Protein 9B86 (pdb70)

InterPro domains:
  IPR010388 Anaerobic cobalt chelatase [PF06180] (31-290)
  IPR010388 Anaerobic cobalt chelatase [PIRSF033579] (29-292)

Nearest PDB structures (foldseek):
  2xwp-assembly1_A  TM=9.381E-01  e=5.593E-25  Salmonella enterica subsp. enterica serovar Typhimurium
  2xvz-assembly1_A  TM=9.426E-01  e=1.505E-24  Nitratidesulfovibrio vulgaris str. Hildenborough
  5zta-assembly2_B  TM=7.555E-01  e=2.016E-09  Bacillus subtilis subsp. subtilis str. 168
  4rwe-assembly1_A  TM=4.072E-01  e=4.212E-04  Yersinia pestis A1122
  7n41-assembly2_B  TM=3.163E-01  e=5.180E-01  Thermoanaerobacter italicus Ab9

Solvent-accessible surface area: 12205 Å² total; per-residue (Å²): 99,52,0,1,0,0,0,9,93,9,8,20,112,161,34,2,73,56,5,8,61,58,0,68,155,16,1,39,80,46,58,114,132,25,119,29,25,38,0,5,43,8,53,112,25,43,126,88,0,43,152,106,47,50,172,36,33,28,17,67,91,2,0,61,87,2,15,181,94,45,44,102,66,0,0,0,0,0,2,17,15,20,20,3,128,47,39,65,85,1,53,88,23,1,74,147,9,82,90,74,35,117,82,10,82,19,61,35,0,18,0,0,0,45,63,64,126,11,0,112,46,0,0,85,7,0,51,103,90,8,85,136,36,18,136,140,28,63,0,0,0,0,0,0,83,6,40,165,59,87,5,19,58,32,9,35,84,0,7,115,22,0,69,122,71,14,115,29,0,0,1,0,1,41,109,21,97,14,27,23,106,69,1,47,62,45,0,146,143,13,65,8,102,20,2,16,0,0,0,1,25,14,21,10,16,61,114,10,35,62,27,0,22,17,141,108,128,100,1,6,84,34,48,0,74,112,51,59,26,92,24,65,20,23,106,30,163,94,42,42,53,0,0,0,0,19,22,109,81,0,23,48,0,0,28,107,15,0,78,57,187

B-factor: mean 29.5, std 8.5, range [15.32, 60.56]

Structure (mmCIF, N/CA/C/O backbone):
data_9B86
#
_entry.id   9B86
#
_cell.length_a   48.631
_cell.length_b   49.817
_cell.length_c   98.912
_cell.angle_alpha   90.00
_cell.angle_beta   90.00
_cell.angle_gamma   90.00
#
_symmetry.space_group_name_H-M   'P 21 21 21'
#
loop_
_entity.id
_entity.type
_entity.pdbx_description
1 polymer 'Heme-binding protein FetB'
2 non-polymer 'MAGNESIUM ION'
3 non-polymer GLYCEROL
4 water water
#
loop_
_atom_site.group_PDB
_atom_site.id
_atom_site.type_symbol
_atom_site.label_atom_id
_atom_site.label_alt_id
_atom_site.label_comp_id
_atom_site.label_asym_id
_atom_site.label_entity_id
_atom_site.label_seq_id
_atom_site.pdbx_PDB_ins_code
_atom_site.Cartn_x
_atom_site.Cartn_y
_atom_site.Cartn_z
_atom_site.occupancy
_atom_site.B_iso_or_equiv
_atom_site.auth_seq_id
_atom_site.auth_comp_id
_atom_site.auth_asym_id
_atom_site.auth_atom_id
_atom_site.pdbx_PDB_model_num
ATOM 1 N N . GLY A 1 30 ? 59.366 26.015 48.204 1.00 42.19 9 GLY A N 1
ATOM 2 C CA . GLY A 1 30 ? 58.963 25.583 49.530 1.00 42.31 9 GLY A CA 1
ATOM 3 C C . GLY A 1 30 ? 57.627 26.157 49.983 1.00 42.74 9 GLY A C 1
ATOM 4 O O . GLY A 1 30 ? 57.477 27.378 50.115 1.00 42.11 9 GLY A O 1
ATOM 5 N N . GLU A 1 31 ? 56.656 25.271 50.210 1.00 42.44 10 GLU A N 1
ATOM 6 C CA . GLU A 1 31 ? 55.325 25.639 50.672 1.00 36.35 10 GLU A CA 1
ATOM 7 C C . GLU A 1 31 ? 55.191 25.381 52.164 1.00 35.87 10 GLU A C 1
ATOM 8 O O . GLU A 1 31 ? 55.758 24.428 52.701 1.00 34.22 10 GLU A O 1
ATOM 14 N N . ALA A 1 32 ? 54.400 26.220 52.828 1.00 33.93 11 ALA A N 1
ATOM 15 C CA . ALA A 1 32 ? 54.039 25.988 54.218 1.00 32.24 11 ALA A CA 1
ATOM 16 C C . ALA A 1 32 ? 52.524 26.048 54.353 1.00 31.15 11 ALA A C 1
ATOM 17 O O . ALA A 1 32 ? 51.835 26.683 53.550 1.00 29.02 11 ALA A O 1
ATOM 19 N N . THR A 1 33 ? 52.006 25.369 55.375 1.00 31.01 12 THR A N 1
ATOM 20 C CA . THR A 1 33 ? 50.569 25.300 55.583 1.00 30.95 12 THR A CA 1
ATOM 21 C C . THR A 1 33 ? 50.254 25.746 57.002 1.00 26.75 12 THR A C 1
ATOM 22 O O . THR A 1 33 ? 50.912 25.313 57.957 1.00 28.82 12 THR A O 1
ATOM 26 N N . LEU A 1 34 ? 49.285 26.648 57.134 1.00 30.84 13 LEU A N 1
ATOM 27 C CA . LEU A 1 34 ? 48.800 27.091 58.435 1.00 27.45 13 LEU A CA 1
ATOM 28 C C . LEU A 1 34 ? 47.371 26.590 58.603 1.00 25.57 13 LEU A C 1
ATOM 29 O O . LEU A 1 34 ? 46.503 26.897 57.782 1.00 23.79 13 LEU A O 1
ATOM 34 N N . LEU A 1 35 ? 47.145 25.817 59.665 1.00 27.28 14 LEU A N 1
ATOM 35 C CA . LEU A 1 35 ? 45.824 25.311 60.026 1.00 25.20 14 LEU A CA 1
ATOM 36 C C . LEU A 1 35 ? 45.168 26.258 61.032 1.00 23.48 14 LEU A C 1
ATOM 37 O O . LEU A 1 35 ? 45.780 26.615 62.047 1.00 24.63 14 LEU A O 1
ATOM 42 N N . VAL A 1 36 ? 43.933 26.657 60.738 1.00 22.52 15 VAL A N 1
ATOM 43 C CA . VAL A 1 36 ? 43.225 27.691 61.487 1.00 26.24 15 VAL A CA 1
ATOM 44 C C . VAL A 1 36 ? 42.013 27.079 62.180 1.00 25.32 15 VAL A C 1
ATOM 45 O O . VAL A 1 36 ? 41.103 26.561 61.519 1.00 23.38 15 VAL A O 1
ATOM 49 N N . THR A 1 37 ? 41.978 27.184 63.506 1.00 23.25 16 THR A N 1
ATOM 50 C CA . THR A 1 37 ? 40.816 26.740 64.265 1.00 24.23 16 THR A CA 1
ATOM 51 C C . THR A 1 37 ? 40.561 27.744 65.381 1.00 25.82 16 THR A C 1
ATOM 52 O O . THR A 1 37 ? 41.432 28.544 65.728 1.00 26.94 16 THR A O 1
ATOM 56 N N . PHE A 1 38 ? 39.348 27.706 65.939 1.00 26.17 17 PHE A N 1
ATOM 57 C CA . PHE A 1 38 ? 39.069 28.518 67.121 1.00 27.39 17 PHE A CA 1
ATOM 58 C C . PHE A 1 38 ? 39.966 28.123 68.291 1.00 24.10 17 PHE A C 1
ATOM 59 O O . PHE A 1 38 ? 40.505 28.989 68.997 1.00 23.84 17 PHE A O 1
ATOM 67 N N . GLY A 1 39 ? 40.139 26.828 68.516 1.00 24.51 18 GLY A N 1
ATOM 68 C CA . GLY A 1 39 ? 41.033 26.328 69.539 1.00 23.85 18 GLY A CA 1
ATOM 69 C C . GLY A 1 39 ? 40.276 25.734 70.715 1.00 24.96 18 GLY A C 1
ATOM 70 O O . GLY A 1 39 ? 39.061 25.884 70.868 1.00 29.22 18 GLY A O 1
ATOM 71 N N . SER A 1 40 ? 41.042 25.027 71.541 1.00 26.69 19 SER A N 1
ATOM 72 C CA . SER A 1 40 ? 40.540 24.436 72.774 1.00 26.12 19 SER A CA 1
ATOM 73 C C . SER A 1 40 ? 41.701 24.220 73.723 1.00 30.14 19 SER A C 1
ATOM 74 O O . SER A 1 40 ? 42.827 23.952 73.296 1.00 30.02 19 SER A O 1
ATOM 77 N N . SER A 1 41 ? 41.405 24.303 75.016 1.00 31.53 20 SER A N 1
ATOM 78 C CA . SER A 1 41 ? 42.386 24.013 76.047 1.00 30.81 20 SER A CA 1
ATOM 79 C C . SER A 1 41 ? 42.304 22.580 76.553 1.00 36.25 20 SER A C 1
ATOM 80 O O . SER A 1 41 ? 43.166 22.164 77.336 1.00 39.38 20 SER A O 1
ATOM 83 N N . TYR A 1 42 ? 41.317 21.806 76.105 1.00 32.92 21 TYR A N 1
ATOM 84 C CA . TYR A 1 42 ? 41.031 20.497 76.672 1.00 34.33 21 TYR A CA 1
ATOM 85 C C . TYR A 1 42 ? 41.712 19.377 75.887 1.00 34.20 21 TYR A C 1
ATOM 86 O O . TYR A 1 42 ? 41.981 19.501 74.687 1.00 30.72 21 TYR A O 1
ATOM 95 N N . LYS A 1 43 ? 41.954 18.261 76.583 1.00 34.40 22 LYS A N 1
ATOM 96 C CA . LYS A 1 43 ? 42.782 17.188 76.041 1.00 34.84 22 LYS A CA 1
ATOM 97 C C . LYS A 1 43 ? 42.125 16.497 74.848 1.00 29.80 22 LYS A C 1
ATOM 98 O O . LYS A 1 43 ? 42.791 16.235 73.839 1.00 28.47 22 LYS A O 1
ATOM 104 N N . ALA A 1 44 ? 40.821 16.187 74.933 1.00 29.55 23 ALA A N 1
ATOM 105 C CA . ALA A 1 44 ? 40.184 15.450 73.839 1.00 29.06 23 ALA A CA 1
ATOM 106 C C . ALA A 1 44 ? 40.168 16.239 72.532 1.00 25.71 23 ALA A C 1
ATOM 107 O O . ALA A 1 44 ? 40.555 15.675 71.491 1.00 23.33 23 ALA A O 1
ATOM 109 N N . PRO A 1 45 ? 39.748 17.512 72.498 1.00 24.80 24 PRO A N 1
ATOM 110 C CA . PRO A 1 45 ? 39.852 18.258 71.230 1.00 22.90 24 PRO A CA 1
ATOM 111 C C . PRO A 1 45 ? 41.270 18.340 70.721 1.00 21.95 24 PRO A C 1
ATOM 112 O O . PRO A 1 45 ? 41.504 18.305 69.507 1.00 21.12 24 PRO A O 1
ATOM 116 N N . ARG A 1 46 ? 42.239 18.472 71.625 1.00 21.74 25 ARG A N 1
ATOM 117 C CA . ARG A 1 46 ? 43.610 18.619 71.154 1.00 23.59 25 ARG A CA 1
ATOM 118 C C . ARG A 1 46 ? 44.133 17.317 70.553 1.00 23.09 25 ARG A C 1
ATOM 119 O O . ARG A 1 46 ? 44.986 17.349 69.655 1.00 22.13 25 ARG A O 1
ATOM 127 N N . GLU A 1 47 ? 43.597 16.166 70.975 1.00 22.52 26 GLU A N 1
ATOM 128 C CA . GLU A 1 47 ? 43.920 14.926 70.273 1.00 22.02 26 GLU A CA 1
ATOM 129 C C . GLU A 1 47 ? 43.348 14.926 68.863 1.00 22.35 26 GLU A C 1
ATOM 130 O O . GLU A 1 47 ? 43.994 14.434 67.932 1.00 21.64 26 GLU A O 1
ATOM 136 N N . THR A 1 48 ? 42.131 15.453 68.687 1.00 19.84 27 THR A N 1
ATOM 137 C CA . THR A 1 48 ? 41.571 15.569 67.340 1.00 18.06 27 THR A CA 1
ATOM 138 C C . THR A 1 48 ? 42.435 16.468 66.470 1.00 19.11 27 THR A C 1
ATOM 139 O O . THR A 1 48 ? 42.718 16.137 65.309 1.00 22.21 27 THR A O 1
ATOM 143 N N . TYR A 1 49 ? 42.855 17.621 67.006 1.00 18.90 28 TYR A N 1
ATOM 144 C CA . TYR A 1 49 ? 43.762 18.491 66.256 1.00 20.75 28 TYR A CA 1
ATOM 145 C C . TYR A 1 49 ? 45.001 17.733 65.807 1.00 24.05 28 TYR A C 1
ATOM 146 O O . TYR A 1 49 ? 45.473 17.918 64.679 1.00 22.99 28 TYR A O 1
ATOM 155 N N . ALA A 1 50 ? 45.542 16.873 66.675 1.00 22.80 29 ALA A N 1
ATOM 156 C CA . ALA A 1 50 ? 46.734 16.115 66.303 1.00 20.56 29 ALA A CA 1
ATOM 157 C C . ALA A 1 50 ? 46.454 15.196 65.118 1.00 22.88 29 ALA A C 1
ATOM 158 O O . ALA A 1 50 ? 47.321 15.008 64.251 1.00 22.97 29 ALA A O 1
ATOM 160 N N . LYS A 1 51 ? 45.245 14.626 65.052 1.00 19.63 30 LYS A N 1
ATOM 161 C CA . LYS A 1 51 ? 44.895 13.772 63.923 1.00 19.27 30 LYS A CA 1
ATOM 162 C C . LYS A 1 51 ? 44.837 14.576 62.636 1.00 20.51 30 LYS A C 1
ATOM 163 O O . LYS A 1 51 ? 45.256 14.097 61.571 1.00 20.42 30 LYS A O 1
ATOM 169 N N . ILE A 1 52 ? 44.329 15.804 62.720 1.00 19.50 31 ILE A N 1
ATOM 170 C CA . ILE A 1 52 ? 44.254 16.655 61.540 1.00 17.90 31 ILE A CA 1
ATOM 171 C C . ILE A 1 52 ? 45.653 17.012 61.068 1.00 21.86 31 ILE A C 1
ATOM 172 O O . ILE A 1 52 ? 45.967 16.892 59.876 1.00 22.98 31 ILE A O 1
ATOM 177 N N . GLU A 1 53 ? 46.533 17.388 61.999 1.00 20.43 32 GLU A N 1
ATOM 178 C CA . GLU A 1 53 ? 47.926 17.642 61.624 1.00 20.62 32 GLU A CA 1
ATOM 179 C C . GLU A 1 53 ? 48.552 16.419 60.955 1.00 23.01 32 GLU A C 1
ATOM 180 O O . GLU A 1 53 ? 49.214 16.540 59.912 1.00 24.36 32 GLU A O 1
ATOM 186 N N . LYS A 1 54 ? 48.321 15.229 61.514 1.00 20.93 33 LYS A N 1
ATOM 187 C CA . LYS A 1 54 ? 48.896 14.018 60.946 1.00 22.79 33 LYS A CA 1
ATOM 188 C C . LYS A 1 54 ? 48.388 13.780 59.531 1.00 23.57 33 LYS A C 1
ATOM 189 O O . LYS A 1 54 ? 49.155 13.373 58.650 1.00 22.80 33 LYS A O 1
ATOM 195 N N . THR A 1 55 ? 47.096 14.026 59.289 1.00 21.32 34 THR A N 1
ATOM 196 C CA . THR A 1 55 ? 46.563 13.833 57.943 1.00 20.24 34 THR A CA 1
ATOM 197 C C . THR A 1 55 ? 47.248 14.761 56.947 1.00 21.39 34 THR A C 1
ATOM 198 O O . THR A 1 55 ? 47.625 14.334 55.844 1.00 21.74 34 THR A O 1
ATOM 202 N N . PHE A 1 56 ? 47.457 16.022 57.336 1.00 21.27 35 PHE A N 1
ATOM 203 C CA . PHE A 1 56 ? 48.082 16.986 56.430 1.00 21.52 35 PHE A CA 1
ATOM 204 C C . PHE A 1 56 ? 49.557 16.674 56.246 1.00 22.65 35 PHE A C 1
ATOM 205 O O . PHE A 1 56 ? 50.095 16.820 55.140 1.00 23.82 35 PHE A O 1
ATOM 213 N N . ALA A 1 57 ? 50.226 16.248 57.322 1.00 21.92 36 ALA A N 1
ATOM 214 C CA . ALA A 1 57 ? 51.649 15.924 57.255 1.00 24.88 36 ALA A CA 1
ATOM 215 C C . ALA A 1 57 ? 51.900 14.697 56.387 1.00 25.53 36 ALA A C 1
ATOM 216 O O . ALA A 1 57 ? 52.911 14.629 55.673 1.00 25.11 36 ALA A O 1
ATOM 218 N N . ALA A 1 58 ? 51.005 13.712 56.448 1.00 21.02 37 ALA A N 1
ATOM 219 C CA . ALA A 1 58 ? 51.147 12.526 55.615 1.00 19.85 37 ALA A CA 1
ATOM 220 C C . ALA A 1 58 ? 50.960 12.877 54.151 1.00 24.44 37 ALA A C 1
ATOM 221 O O . ALA A 1 58 ? 51.650 12.331 53.282 1.00 23.78 37 ALA A O 1
ATOM 223 N N . ALA A 1 59 ? 50.035 13.796 53.866 1.00 22.13 38 ALA A N 1
ATOM 224 C CA . ALA A 1 59 ? 49.780 14.188 52.482 1.00 23.83 38 ALA A CA 1
ATOM 225 C C . ALA A 1 59 ? 50.889 15.069 51.920 1.00 26.74 38 ALA A C 1
ATOM 226 O O . ALA A 1 59 ? 51.162 15.010 50.712 1.00 25.09 38 ALA A O 1
ATOM 228 N N . TYR A 1 60 ? 51.525 15.893 52.753 1.00 23.10 39 TYR A N 1
ATOM 229 C CA . TYR A 1 60 ? 52.561 16.830 52.317 1.00 24.26 39 TYR A CA 1
ATOM 230 C C . TYR A 1 60 ? 53.768 16.702 53.238 1.00 26.36 39 TYR A C 1
ATOM 231 O O . TYR A 1 60 ? 54.049 17.589 54.057 1.00 27.52 39 TYR A O 1
ATOM 240 N N . PRO A 1 61 ? 54.520 15.600 53.117 1.00 29.50 40 PRO A N 1
ATOM 241 C CA . PRO A 1 61 ? 55.554 15.283 54.125 1.00 30.65 40 PRO A CA 1
ATOM 242 C C . PRO A 1 61 ? 56.744 16.244 54.172 1.00 33.31 40 PRO A C 1
ATOM 243 O O . PRO A 1 61 ? 57.492 16.215 55.160 1.00 34.84 40 PRO A O 1
ATOM 247 N N . ASP A 1 62 ? 56.932 17.093 53.167 1.00 31.98 41 ASP A N 1
ATOM 248 C CA . ASP A 1 62 ? 58.034 18.048 53.126 1.00 34.82 41 ASP A CA 1
ATOM 249 C C . ASP A 1 62 ? 57.635 19.450 53.572 1.00 37.80 41 ASP A C 1
ATOM 250 O O . ASP A 1 62 ? 58.488 20.346 53.579 1.00 39.35 41 ASP A O 1
ATOM 255 N N . GLN A 1 63 ? 56.367 19.670 53.917 1.00 35.13 42 GLN A N 1
ATOM 256 C CA . GLN A 1 63 ? 55.876 21.003 54.229 1.00 34.34 42 GLN A CA 1
ATOM 257 C C . GLN A 1 63 ? 55.949 21.246 55.729 1.00 32.66 42 GLN A C 1
ATOM 258 O O . GLN A 1 63 ? 55.792 20.324 56.533 1.00 34.02 42 GLN A O 1
ATOM 264 N N . ARG A 1 64 ? 56.220 22.494 56.103 1.00 30.75 43 ARG A N 1
ATOM 265 C CA . ARG A 1 64 ? 55.982 22.893 57.482 1.00 32.49 43 ARG A CA 1
ATOM 266 C C . ARG A 1 64 ? 54.483 23.066 57.669 1.00 31.63 43 ARG A C 1
ATOM 267 O O . ARG A 1 64 ? 53.817 23.719 56.863 1.00 31.01 43 ARG A O 1
ATOM 275 N N . ILE A 1 65 ? 53.941 22.443 58.704 1.00 30.80 44 ILE A N 1
ATOM 276 C CA . ILE A 1 65 ? 52.547 22.640 59.077 1.00 32.02 44 ILE A CA 1
ATOM 277 C C . ILE A 1 65 ? 52.524 23.389 60.394 1.00 30.20 44 ILE A C 1
ATOM 278 O O . ILE A 1 65 ? 53.161 22.973 61.369 1.00 33.50 44 ILE A O 1
ATOM 283 N N . SER A 1 66 ? 51.830 24.520 60.401 1.00 30.23 45 SER A N 1
ATOM 284 C CA . SER A 1 66 ? 51.744 25.392 61.557 1.00 31.38 45 SER A CA 1
ATOM 285 C C . SER A 1 66 ? 50.289 25.510 61.990 1.00 27.38 45 SER A C 1
ATOM 286 O O . SER A 1 66 ? 49.367 25.259 61.215 1.00 28.64 45 SER A O 1
ATOM 289 N N . TRP A 1 67 ? 50.103 25.918 63.242 1.00 26.48 46 TRP A N 1
ATOM 290 C CA . TRP A 1 67 ? 48.781 26.097 63.823 1.00 29.67 46 TRP A CA 1
ATOM 291 C C . TRP A 1 67 ? 48.587 27.522 64.315 1.00 31.31 46 TRP A C 1
ATOM 292 O O . TRP A 1 67 ? 49.517 28.153 64.826 1.00 29.39 46 TRP A O 1
ATOM 303 N N . THR A 1 68 ? 47.354 27.999 64.216 1.00 26.60 47 THR A N 1
ATOM 304 C CA . THR A 1 68 ? 46.914 29.090 65.072 1.00 29.08 47 THR A CA 1
ATOM 305 C C . THR A 1 68 ? 45.531 28.775 65.634 1.00 27.35 47 THR A C 1
ATOM 306 O O . THR A 1 68 ? 44.674 28.212 64.941 1.00 27.82 47 THR A O 1
ATOM 310 N N . TYR A 1 69 ? 45.350 29.094 66.913 1.00 25.58 48 TYR A N 1
ATOM 311 C CA . TYR A 1 69 ? 44.030 29.117 67.550 1.00 23.86 48 TYR A CA 1
ATOM 312 C C . TYR A 1 69 ? 43.601 30.573 67.640 1.00 25.30 48 TYR A C 1
ATOM 313 O O . TYR A 1 69 ? 44.315 31.392 68.233 1.00 25.82 48 TYR A O 1
ATOM 322 N N . THR A 1 70 ? 42.446 30.891 67.066 1.00 22.41 49 THR A N 1
ATOM 323 C CA . THR A 1 70 ? 42.037 32.289 66.957 1.00 26.39 49 THR A CA 1
ATOM 324 C C . THR A 1 70 ? 41.481 32.853 68.261 1.00 28.43 49 THR A C 1
ATOM 325 O O . THR A 1 70 ? 41.473 34.077 68.433 1.00 28.00 49 THR A O 1
ATOM 329 N N . SER A 1 71 ? 41.040 32.005 69.185 1.00 23.60 50 SER A N 1
ATOM 330 C CA . SER A 1 71 ? 40.526 32.503 70.458 1.00 24.15 50 SER A CA 1
ATOM 331 C C . SER A 1 71 ? 41.665 32.996 71.338 1.00 23.67 50 SER A C 1
ATOM 332 O O . SER A 1 71 ? 42.502 32.207 71.788 1.00 23.51 50 SER A O 1
ATOM 335 N N . SER A 1 72 ? 41.666 34.300 71.627 1.00 25.45 51 SER A N 1
ATOM 336 C CA . SER A 1 72 ? 42.727 34.865 72.449 1.00 25.06 51 SER A CA 1
ATOM 337 C C . SER A 1 72 ? 42.733 34.244 73.837 1.00 26.52 51 SER A C 1
ATOM 338 O O . SER A 1 72 ? 43.793 33.914 74.376 1.00 24.42 51 SER A O 1
ATOM 341 N N . ILE A 1 73 ? 41.553 34.060 74.433 1.00 25.58 52 ILE A N 1
ATOM 342 C CA . ILE A 1 73 ? 41.550 33.577 75.807 1.00 22.45 52 ILE A CA 1
ATOM 343 C C . ILE A 1 73 ? 42.014 32.126 75.871 1.00 23.05 52 ILE A C 1
ATOM 344 O O . ILE A 1 73 ? 42.675 31.727 76.834 1.00 24.50 52 ILE A O 1
ATOM 349 N N . ILE A 1 74 ? 41.706 31.315 74.854 1.00 23.61 53 ILE A N 1
ATOM 350 C CA . ILE A 1 74 ? 42.181 29.937 74.875 1.00 21.96 53 ILE A CA 1
ATOM 351 C C . ILE A 1 74 ? 43.702 29.892 74.739 1.00 24.18 53 ILE A C 1
ATOM 352 O O . ILE A 1 74 ? 44.375 29.123 75.434 1.00 23.71 53 ILE A O 1
ATOM 357 N N . ARG A 1 75 ? 44.266 30.719 73.855 1.00 25.83 54 ARG A N 1
ATOM 358 C CA . ARG A 1 75 ? 45.725 30.814 73.770 1.00 25.87 54 ARG A CA 1
ATOM 359 C C 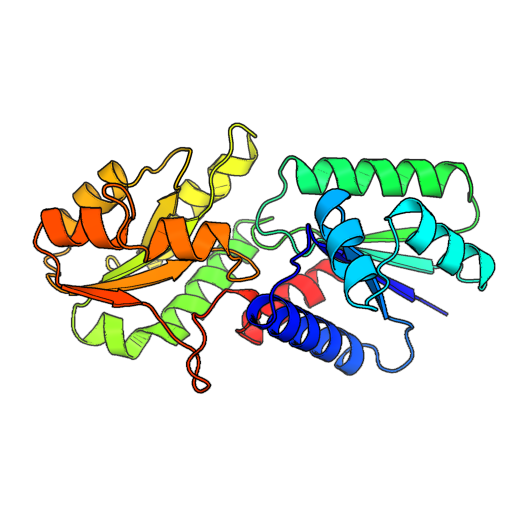. ARG A 1 75 ? 46.334 31.154 75.127 1.00 25.27 54 ARG A C 1
ATOM 360 O O . ARG A 1 75 ? 47.347 30.567 75.531 1.00 28.31 54 ARG A O 1
ATOM 368 N N . LYS A 1 76 ? 45.717 32.087 75.860 1.00 24.67 55 LYS A N 1
ATOM 369 C CA . LYS A 1 76 ? 46.255 32.483 77.160 1.00 27.87 55 LYS A CA 1
ATOM 370 C C . LYS A 1 76 ? 46.209 31.333 78.163 1.00 28.95 55 LYS A C 1
ATOM 371 O O . LYS A 1 76 ? 47.173 31.119 78.907 1.00 29.80 55 LYS A O 1
ATOM 377 N N . LYS A 1 77 ? 45.095 30.582 78.213 1.00 26.34 56 LYS A N 1
ATOM 378 C CA . LYS A 1 77 ? 45.020 29.465 79.153 1.00 26.39 56 LYS A CA 1
ATOM 379 C C . LYS A 1 77 ? 46.034 28.385 78.822 1.00 26.92 56 LYS A C 1
ATOM 380 O O . LYS A 1 77 ? 46.619 27.779 79.728 1.00 30.42 56 LYS A O 1
ATOM 386 N N . LEU A 1 78 ? 46.244 28.111 77.533 1.00 26.37 57 LEU A N 1
ATOM 387 C CA . LEU A 1 78 ? 47.232 27.106 77.158 1.00 29.15 57 LEU A CA 1
ATOM 388 C C . LEU A 1 78 ? 48.639 27.540 77.560 1.00 32.69 57 LEU A C 1
ATOM 389 O O . LEU A 1 78 ? 49.448 26.717 78.003 1.00 30.51 57 LEU A O 1
ATOM 394 N N . ALA A 1 79 ? 48.942 28.834 77.427 1.00 33.50 58 ALA A N 1
ATOM 395 C CA . ALA A 1 79 ? 50.264 29.321 77.809 1.00 31.44 58 ALA A CA 1
ATOM 396 C C . ALA A 1 79 ? 50.530 29.081 79.288 1.00 36.47 58 ALA A C 1
ATOM 397 O O . ALA A 1 79 ? 51.656 28.743 79.680 1.00 34.04 58 ALA A O 1
ATOM 399 N N . GLN A 1 80 ? 49.492 29.218 80.121 1.00 33.62 59 GLN A N 1
ATOM 400 C CA . GLN A 1 80 ? 49.580 28.900 81.544 1.00 37.89 59 GLN A CA 1
ATOM 401 C C . GLN A 1 80 ? 49.928 27.434 81.788 1.00 36.66 59 GLN A C 1
ATOM 402 O O . GLN A 1 80 ? 50.353 27.078 82.893 1.00 41.49 59 GLN A O 1
ATOM 408 N N . GLN A 1 81 ? 49.749 26.582 80.784 1.00 35.06 60 GLN A N 1
ATOM 409 C CA . GLN A 1 81 ? 49.999 25.151 80.876 1.00 37.30 60 GLN A CA 1
ATOM 410 C C . GLN A 1 81 ? 51.315 24.744 80.220 1.00 37.30 60 GLN A C 1
ATOM 411 O O . GLN A 1 81 ? 51.608 23.547 80.138 1.00 38.44 60 GLN A O 1
ATOM 417 N N . GLY A 1 82 ? 52.100 25.705 79.732 1.00 35.91 61 GLY A N 1
ATOM 418 C CA . GLY A 1 82 ? 53.293 25.407 78.970 1.00 35.60 61 GLY A CA 1
ATOM 419 C C . GLY A 1 82 ? 53.074 25.117 77.500 1.00 36.56 61 GLY A C 1
ATOM 420 O O . GLY A 1 82 ? 53.992 24.605 76.842 1.00 36.48 61 GLY A O 1
ATOM 421 N N . ILE A 1 83 ? 51.899 25.431 76.954 1.00 34.03 62 ILE A N 1
ATOM 422 C CA . ILE A 1 83 ? 51.566 25.153 75.560 1.00 32.69 62 ILE A CA 1
ATOM 423 C C . ILE A 1 83 ? 51.436 26.491 74.843 1.00 32.06 62 ILE A C 1
ATOM 424 O O . ILE A 1 83 ? 50.548 27.293 75.161 1.00 29.67 62 ILE A O 1
ATOM 429 N N . TYR A 1 84 ? 52.312 26.739 73.879 1.00 31.45 63 TYR A N 1
ATOM 430 C CA . TYR A 1 84 ? 52.441 28.061 73.272 1.00 30.90 63 TYR A CA 1
ATOM 431 C C . TYR A 1 84 ? 51.927 28.023 71.839 1.00 30.91 63 TYR A C 1
ATOM 432 O O . TYR A 1 84 ? 52.563 27.437 70.956 1.00 33.46 63 TYR A O 1
ATOM 441 N N . ILE A 1 85 ? 50.772 28.648 71.617 1.00 32.28 64 ILE A N 1
ATOM 442 C CA . ILE A 1 85 ? 50.117 28.709 70.317 1.00 24.10 64 ILE A CA 1
ATOM 443 C C . ILE A 1 85 ? 50.186 30.141 69.816 1.00 30.55 64 ILE A C 1
ATOM 444 O O . ILE A 1 85 ? 49.894 31.081 70.567 1.00 34.21 64 ILE A O 1
ATOM 449 N N . ASP A 1 86 ? 50.553 30.310 68.547 1.00 34.06 65 ASP A N 1
ATOM 450 C CA . ASP A 1 86 ? 50.680 31.644 67.984 1.00 35.60 65 ASP A CA 1
ATOM 451 C C . ASP A 1 86 ? 49.320 32.229 67.650 1.00 33.25 65 ASP A C 1
ATOM 452 O O . ASP A 1 86 ? 48.408 31.520 67.208 1.00 33.40 65 ASP A O 1
ATOM 457 N N . ALA A 1 87 ? 49.185 33.532 67.878 1.00 33.94 66 ALA A N 1
ATOM 458 C CA . ALA A 1 87 ? 48.074 34.260 67.302 1.00 31.49 66 ALA A CA 1
ATOM 459 C C . ALA A 1 87 ? 48.219 34.254 65.782 1.00 39.40 66 ALA A C 1
ATOM 460 O O . ALA A 1 87 ? 49.310 34.008 65.259 1.00 36.07 66 ALA A O 1
ATOM 462 N N . PRO A 1 88 ? 47.125 34.490 65.049 1.00 35.21 67 PRO A N 1
ATOM 463 C CA . PRO A 1 88 ? 47.202 34.368 63.578 1.00 39.59 67 PRO A CA 1
ATOM 464 C C . PRO A 1 88 ? 48.263 35.251 62.933 1.00 38.80 67 PRO A C 1
ATOM 465 O O . PRO A 1 88 ? 49.029 34.765 62.089 1.00 38.53 67 PRO A O 1
ATOM 469 N N . ASP A 1 89 ? 48.329 36.536 63.297 1.00 40.32 68 ASP A N 1
ATOM 470 C CA . ASP A 1 89 ? 49.353 37.410 62.721 1.00 41.28 68 ASP A CA 1
ATOM 471 C C . ASP A 1 89 ? 50.756 36.934 63.079 1.00 38.97 68 ASP A C 1
ATOM 472 O O . ASP A 1 89 ? 51.660 36.951 62.235 1.00 39.87 68 ASP A O 1
ATOM 477 N N . GLU A 1 90 ? 50.961 36.532 64.335 1.00 39.79 69 GLU A N 1
ATOM 478 C CA . GLU A 1 90 ? 52.224 35.925 64.739 1.00 40.15 69 GLU A CA 1
ATOM 479 C C . GLU A 1 90 ? 52.548 34.705 63.884 1.00 40.78 69 GLU A C 1
ATOM 480 O O . GLU A 1 90 ? 53.675 34.546 63.399 1.00 38.86 69 GLU A O 1
ATOM 486 N N . ALA A 1 91 ? 51.553 33.844 63.664 1.00 37.61 70 ALA A N 1
ATOM 487 C CA . ALA A 1 91 ? 51.797 32.594 62.954 1.00 36.12 70 ALA A CA 1
ATOM 488 C C . ALA A 1 91 ? 52.214 32.839 61.510 1.00 37.93 70 ALA A C 1
ATOM 489 O O . ALA A 1 91 ? 53.126 32.174 61.007 1.00 33.86 70 ALA A O 1
ATOM 491 N N . LEU A 1 92 ? 51.559 33.782 60.824 1.00 35.87 71 LEU A N 1
ATOM 492 C CA . LEU A 1 92 ? 51.900 34.038 59.425 1.00 38.49 71 LEU A CA 1
ATOM 493 C C . LEU A 1 92 ? 53.212 34.809 59.298 1.00 41.66 71 LEU A C 1
ATOM 494 O O . LEU A 1 92 ? 54.024 34.516 58.411 1.00 39.44 71 LEU A O 1
ATOM 499 N N . GLU A 1 93 ? 53.437 35.805 60.164 1.00 42.02 72 GLU A N 1
ATOM 500 C CA . GLU A 1 93 ? 54.696 36.545 60.119 1.00 41.37 72 GLU A CA 1
ATOM 501 C C . GLU A 1 93 ? 55.884 35.612 60.302 1.00 45.35 72 GLU A C 1
ATOM 502 O O . GLU A 1 93 ? 56.906 35.748 59.616 1.00 42.91 72 GLU A O 1
ATOM 508 N N . LYS A 1 94 ? 55.760 34.656 61.226 1.00 41.27 73 LYS A N 1
ATOM 509 C CA . LYS A 1 94 ? 56.818 33.684 61.460 1.00 42.20 73 LYS A CA 1
ATOM 510 C C . LYS A 1 94 ? 57.097 32.868 60.201 1.00 42.92 73 LYS A C 1
ATOM 511 O O . LYS A 1 94 ? 58.253 32.541 59.905 1.00 41.85 73 LYS A O 1
ATOM 517 N N . LEU A 1 95 ? 56.056 32.570 59.420 1.00 39.61 74 LEU A N 1
ATOM 518 C CA . LEU A 1 95 ? 56.259 31.886 58.149 1.00 42.00 74 LEU A CA 1
ATOM 519 C C . LEU A 1 95 ? 56.944 32.799 57.134 1.00 42.26 74 LEU A C 1
ATOM 520 O O . LEU A 1 95 ? 57.830 32.355 56.393 1.00 42.26 74 LEU A O 1
ATOM 525 N N . ALA A 1 96 ? 56.555 34.077 57.091 1.00 41.03 75 ALA A N 1
ATOM 526 C CA . ALA A 1 96 ? 57.220 35.023 56.196 1.00 46.23 75 ALA A CA 1
ATOM 527 C C . ALA A 1 96 ? 58.700 35.165 56.535 1.00 47.14 75 ALA A C 1
ATOM 528 O O . ALA A 1 96 ? 59.553 35.151 55.638 1.00 47.37 75 ALA A O 1
ATOM 530 N N . ARG A 1 97 ? 59.026 35.292 57.824 1.00 46.71 76 ARG A N 1
ATOM 531 C CA . ARG A 1 97 ? 60.413 35.433 58.252 1.00 49.02 76 ARG A CA 1
ATOM 532 C C . ARG A 1 97 ? 61.242 34.184 57.993 1.00 49.34 76 ARG A C 1
ATOM 533 O O . ARG A 1 97 ? 62.470 34.236 58.129 1.00 50.89 76 ARG A O 1
ATOM 541 N N . LEU A 1 98 ? 60.612 33.072 57.629 1.00 46.32 77 LEU A N 1
ATOM 542 C CA . LEU A 1 98 ? 61.326 31.846 57.319 1.00 45.05 77 LEU A CA 1
ATOM 543 C C . LEU A 1 98 ? 61.584 31.688 55.828 1.00 43.43 77 LEU A C 1
ATOM 544 O O . LEU A 1 98 ? 62.220 30.710 55.423 1.00 46.23 77 LEU A O 1
ATOM 549 N N . GLY A 1 99 ? 61.090 32.612 55.004 1.00 43.05 78 GLY A N 1
ATOM 550 C CA . GLY A 1 99 ? 61.377 32.630 53.586 1.00 43.40 78 GLY A CA 1
ATOM 551 C C . GLY A 1 99 ? 60.263 32.135 52.689 1.00 43.34 78 GLY A C 1
ATOM 552 O O . GLY A 1 99 ? 60.385 32.248 51.461 1.00 40.77 78 GLY A O 1
ATOM 553 N N . TYR A 1 100 ? 59.181 31.597 53.253 1.00 40.72 79 TYR A N 1
ATOM 554 C CA . TYR A 1 100 ? 58.153 30.981 52.429 1.00 39.85 79 TYR A CA 1
ATOM 555 C C . TYR A 1 100 ? 57.491 32.026 51.542 1.00 39.20 79 TYR A C 1
ATOM 556 O O . TYR A 1 100 ? 57.096 33.099 52.006 1.00 44.33 79 TYR A O 1
ATOM 565 N N . LYS A 1 101 ? 57.404 31.722 50.251 1.00 41.81 80 LYS A N 1
ATOM 566 C CA . LYS A 1 101 ? 56.733 32.578 49.285 1.00 41.00 80 LYS A CA 1
ATOM 567 C C . LYS A 1 101 ? 55.414 31.985 48.821 1.00 38.16 80 LYS A C 1
ATOM 568 O O . LYS A 1 101 ? 54.724 32.595 47.998 1.00 42.09 80 LYS A O 1
ATOM 574 N N . LYS A 1 102 ? 55.055 30.806 49.324 1.00 40.18 81 LYS A N 1
ATOM 575 C CA . LYS A 1 102 ? 53.798 30.145 49.001 1.00 37.14 81 LYS A CA 1
ATOM 576 C C . LYS A 1 102 ? 53.259 29.594 50.311 1.00 36.08 81 LYS A C 1
ATOM 577 O O . LYS A 1 102 ? 53.912 28.757 50.939 1.00 34.15 81 LYS A O 1
ATOM 583 N N . ILE A 1 103 ? 52.105 30.090 50.749 1.00 37.62 82 ILE A N 1
ATOM 584 C CA . ILE A 1 103 ? 51.525 29.697 52.030 1.00 35.70 82 ILE A CA 1
ATOM 585 C C . ILE A 1 103 ? 50.092 29.241 51.798 1.00 34.79 82 ILE A C 1
ATOM 586 O O . ILE A 1 103 ? 49.322 29.910 51.097 1.00 32.66 82 ILE A O 1
ATOM 591 N N . ASN A 1 104 ? 49.742 28.088 52.365 1.00 32.97 83 ASN A N 1
ATOM 592 C CA . ASN A 1 104 ? 48.365 27.623 52.384 1.00 30.84 83 ASN A CA 1
ATOM 593 C C . ASN A 1 104 ? 47.805 27.892 53.770 1.00 26.09 83 ASN A C 1
ATOM 594 O O . ASN A 1 104 ? 48.474 27.625 54.772 1.00 27.88 83 ASN A O 1
ATOM 599 N N . VAL A 1 105 ? 46.604 28.445 53.824 1.00 30.16 84 VAL A N 1
ATOM 600 C CA . VAL A 1 105 ? 45.916 28.721 55.081 1.00 25.97 84 VAL A CA 1
ATOM 601 C C . VAL A 1 105 ? 44.582 27.996 55.008 1.00 28.81 84 VAL A C 1
ATOM 602 O O . VAL A 1 105 ? 43.708 28.383 54.229 1.00 25.65 84 VAL A O 1
ATOM 606 N N . GLN A 1 106 ? 44.423 26.932 55.791 1.00 24.03 85 GLN A N 1
ATOM 607 C CA . GLN A 1 106 ? 43.270 26.056 55.658 1.00 23.56 85 GLN A CA 1
ATOM 608 C C . GLN A 1 106 ? 42.291 26.300 56.799 1.00 22.33 85 GLN A C 1
ATOM 609 O O . GLN A 1 106 ? 42.673 26.210 57.973 1.00 23.01 85 GLN A O 1
ATOM 615 N N . SER A 1 107 ? 41.037 26.585 56.452 1.00 22.57 86 SER A N 1
ATOM 616 C CA . SER A 1 107 ? 39.994 26.646 57.475 1.00 24.82 86 SER A CA 1
ATOM 617 C C . SER A 1 107 ? 39.656 25.248 57.987 1.00 24.21 86 SER A C 1
ATOM 618 O O . SER A 1 107 ? 39.319 24.347 57.213 1.00 23.66 86 SER A O 1
ATOM 621 N N . LEU A 1 108 ? 39.713 25.069 59.304 1.00 21.94 87 LEU A N 1
ATOM 622 C CA . LEU A 1 108 ? 39.180 23.862 59.916 1.00 20.95 87 LEU A CA 1
ATOM 623 C C . LEU A 1 108 ? 37.788 24.097 60.496 1.00 23.42 87 LEU A C 1
ATOM 624 O O . LEU A 1 108 ? 37.370 23.381 61.403 1.00 23.84 87 LEU A O 1
ATOM 629 N N . HIS A 1 109 ? 37.070 25.088 59.991 1.00 22.22 88 HIS A N 1
ATOM 630 C CA . HIS A 1 109 ? 35.700 25.347 60.404 1.00 24.28 88 HIS A CA 1
ATOM 631 C C . HIS A 1 109 ? 34.722 24.425 59.680 1.00 25.96 88 HIS A C 1
ATOM 632 O O . HIS A 1 109 ? 35.040 23.780 58.672 1.00 22.28 88 HIS A O 1
ATOM 639 N N . VAL A 1 110 ? 33.506 24.370 60.214 1.00 22.55 89 VAL A N 1
ATOM 640 C CA . VAL A 1 110 ? 32.445 23.569 59.627 1.00 21.15 89 VAL A CA 1
ATOM 641 C C . VAL A 1 110 ? 31.672 24.365 58.585 1.00 23.57 89 VAL A C 1
ATOM 642 O O . VAL A 1 110 ? 31.294 23.824 57.540 1.00 26.29 89 VAL A O 1
ATOM 646 N N . ILE A 1 111 ? 31.436 25.652 58.836 1.00 24.79 90 ILE A N 1
ATOM 647 C CA . ILE A 1 111 ? 30.674 26.481 57.900 1.00 27.51 90 ILE A C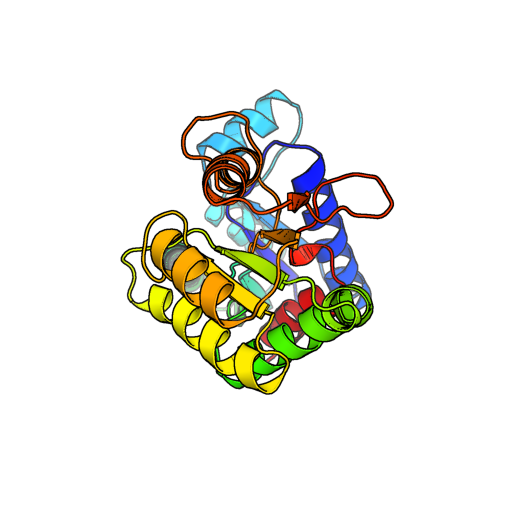A 1
ATOM 648 C C . ILE A 1 111 ? 31.482 27.720 57.562 1.00 23.49 90 ILE A C 1
ATOM 649 O O . ILE A 1 111 ? 32.386 28.126 58.312 1.00 25.66 90 ILE A O 1
ATOM 654 N N . PRO A 1 112 ? 31.199 28.349 56.401 1.00 25.95 91 PRO A N 1
ATOM 655 C CA . PRO A 1 112 ? 31.867 29.618 56.040 1.00 27.44 91 PRO A CA 1
ATOM 656 C C . PRO A 1 112 ? 31.166 30.801 56.696 1.00 31.94 91 PRO A C 1
ATOM 657 O O . PRO A 1 112 ? 30.539 31.648 56.041 1.00 32.19 91 PRO A O 1
ATOM 661 N N . GLY A 1 113 ? 31.252 30.851 58.027 1.00 28.18 92 GLY A N 1
ATOM 662 C CA . GLY A 1 113 ? 30.587 31.885 58.798 1.00 29.22 92 GLY A CA 1
ATOM 663 C C . GLY A 1 113 ? 31.539 32.925 59.348 1.00 32.18 92 GLY A C 1
ATOM 664 O O . GLY A 1 113 ? 32.568 33.209 58.730 1.00 30.03 92 GLY A O 1
ATOM 665 N N . ARG A 1 114 ? 31.228 33.470 60.529 1.00 30.49 93 ARG A N 1
ATOM 666 C CA . ARG A 1 114 ? 31.978 34.610 61.049 1.00 33.39 93 ARG A CA 1
ATOM 667 C C . ARG A 1 114 ? 33.459 34.292 61.216 1.00 36.52 93 ARG A C 1
ATOM 668 O O . ARG A 1 114 ? 34.318 35.114 60.871 1.00 34.57 93 ARG A O 1
ATOM 676 N N . GLU A 1 115 ? 33.786 33.112 61.750 1.00 30.45 94 GLU A N 1
ATOM 677 C CA . GLU A 1 115 ? 35.193 32.792 61.973 1.00 33.15 94 GLU A CA 1
ATOM 678 C C . GLU A 1 115 ? 35.938 32.623 60.657 1.00 32.83 94 GLU A C 1
ATOM 679 O O . GLU A 1 115 ? 37.111 32.997 60.559 1.00 33.20 94 GLU A O 1
ATOM 685 N N . TYR A 1 116 ? 35.280 32.058 59.642 1.00 28.97 95 TYR A N 1
ATOM 686 C CA . TYR A 1 116 ? 35.888 31.999 58.314 1.00 32.18 95 TYR A CA 1
ATOM 687 C C . TYR A 1 116 ? 36.180 33.392 57.776 1.00 35.86 95 TYR A C 1
ATOM 688 O O . TYR A 1 116 ? 37.234 33.621 57.174 1.00 33.34 95 TYR A O 1
ATOM 697 N N . ASP A 1 117 ? 35.261 34.338 57.995 1.00 34.90 96 ASP A N 1
ATOM 698 C CA . ASP A 1 117 ? 35.458 35.712 57.529 1.00 33.19 96 ASP A CA 1
ATOM 699 C C . ASP A 1 117 ? 36.610 36.396 58.253 1.00 37.87 96 ASP A C 1
ATOM 700 O O . ASP A 1 117 ? 37.363 37.163 57.640 1.00 36.81 96 ASP A O 1
ATOM 705 N N . GLU A 1 118 ? 36.757 36.154 59.558 1.00 33.77 97 GLU A N 1
ATOM 706 C CA . GLU A 1 118 ? 37.891 36.714 60.279 1.00 36.24 97 GLU A CA 1
ATOM 707 C C . GLU A 1 118 ? 39.205 36.063 59.875 1.00 36.76 97 GLU A C 1
ATOM 708 O O . GLU A 1 118 ? 40.257 36.694 60.022 1.00 37.06 97 GLU A O 1
ATOM 714 N N . MET A 1 119 ? 39.171 34.814 59.397 1.00 34.63 98 MET A N 1
ATOM 715 C CA . MET A 1 1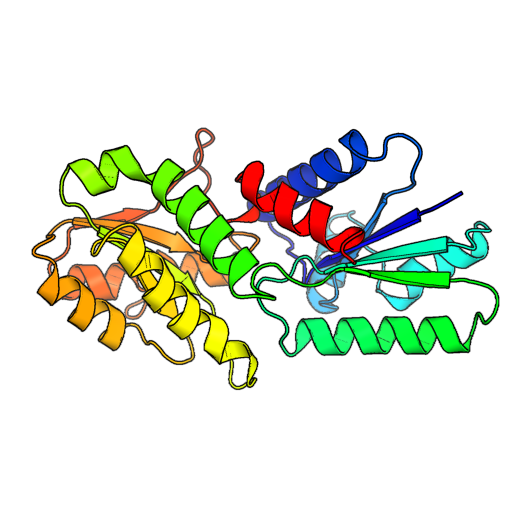19 ? 40.363 34.210 58.806 1.00 32.55 98 MET A CA 1
ATOM 716 C C . MET A 1 119 ? 40.839 35.030 57.622 1.00 35.13 98 MET A C 1
ATOM 717 O O . MET A 1 119 ? 42.004 35.438 57.540 1.00 34.45 98 MET A O 1
ATOM 722 N N . ILE A 1 120 ? 39.944 35.202 56.653 1.00 32.98 99 ILE A N 1
ATOM 723 C CA . ILE A 1 120 ? 40.232 35.962 55.444 1.00 37.53 99 ILE A CA 1
ATOM 724 C C . ILE A 1 120 ? 40.807 37.321 55.804 1.00 38.38 99 ILE A C 1
ATOM 725 O O . ILE A 1 120 ? 41.745 37.808 55.161 1.00 36.56 99 ILE A O 1
ATOM 730 N N . ASP A 1 121 ? 40.277 37.938 56.864 1.00 36.67 100 ASP A N 1
ATOM 731 C CA . ASP A 1 121 ? 40.721 39.274 57.245 1.00 37.74 100 ASP A CA 1
ATOM 732 C C . ASP A 1 121 ? 42.178 39.280 57.681 1.00 39.71 100 ASP A C 1
ATOM 733 O O . ASP A 1 121 ? 42.946 40.162 57.277 1.00 36.48 100 ASP A O 1
ATOM 738 N N . PHE A 1 122 ? 42.586 38.323 58.527 1.00 36.64 101 PHE A N 1
ATOM 739 C CA . PHE A 1 122 ? 43.988 38.357 58.912 1.00 36.52 101 PHE A CA 1
ATOM 740 C C . PHE A 1 122 ? 44.887 37.835 57.796 1.00 39.83 101 PHE A C 1
ATOM 741 O O . PHE A 1 122 ? 46.069 38.200 57.752 1.00 35.11 101 PHE A O 1
ATOM 749 N N . VAL A 1 123 ? 44.343 37.032 56.875 1.00 36.88 102 VAL A N 1
ATOM 750 C CA . VAL A 1 123 ? 45.098 36.642 55.688 1.00 37.78 102 VAL A CA 1
ATOM 751 C C . VAL A 1 123 ? 45.373 37.862 54.818 1.00 40.64 102 VAL A C 1
ATOM 752 O O . VAL A 1 123 ? 46.491 38.051 54.324 1.00 39.47 102 VAL A O 1
ATOM 756 N N . ASN A 1 124 ? 44.366 38.721 54.632 1.00 39.36 103 ASN A N 1
ATOM 757 C CA . ASN A 1 124 ? 44.561 39.906 53.799 1.00 40.18 103 ASN A CA 1
ATOM 758 C C . ASN A 1 124 ? 45.464 40.930 54.478 1.00 40.77 103 ASN A C 1
ATOM 759 O O . ASN A 1 124 ? 46.344 41.511 53.830 1.00 42.23 103 ASN A O 1
ATOM 764 N N . LYS A 1 125 ? 45.271 41.164 55.780 1.00 38.24 104 LYS A N 1
ATOM 765 C CA . LYS A 1 125 ? 46.222 41.990 56.522 1.00 41.12 104 LYS A CA 1
ATOM 766 C C . LYS A 1 125 ? 47.654 41.505 56.329 1.00 44.80 104 LYS A C 1
ATOM 767 O O . LYS A 1 125 ? 48.595 42.309 56.338 1.00 46.89 104 LYS A O 1
ATOM 773 N N . PHE A 1 126 ? 47.835 40.196 56.135 1.00 40.55 105 PHE A N 1
ATOM 774 C CA . PHE A 1 126 ? 49.158 39.635 55.897 1.00 40.38 105 PHE A CA 1
ATOM 775 C C . PHE A 1 126 ? 49.598 39.831 54.450 1.00 43.65 105 PHE A C 1
ATOM 776 O O . PHE A 1 126 ? 50.749 40.209 54.193 1.00 45.32 105 PHE A O 1
ATOM 784 N N . LYS A 1 127 ? 48.702 39.560 53.490 1.00 38.98 106 LYS A N 1
ATOM 785 C CA . LYS A 1 127 ? 49.057 39.731 52.084 1.00 42.26 106 LYS A CA 1
ATOM 786 C C . LYS A 1 127 ? 49.504 41.157 51.798 1.00 43.12 106 LYS A C 1
ATOM 787 O O . LYS A 1 127 ? 50.457 41.378 51.038 1.00 40.62 106 LYS A O 1
ATOM 793 N N . ALA A 1 128 ? 48.818 42.138 52.391 1.00 45.14 107 ALA A N 1
ATOM 794 C CA . ALA A 1 128 ? 49.173 43.535 52.172 1.00 44.04 107 ALA A CA 1
ATOM 795 C C . ALA A 1 128 ? 50.628 43.789 52.537 1.00 46.04 107 ALA A C 1
ATOM 796 O O . ALA A 1 128 ? 51.365 44.435 51.784 1.00 47.28 107 ALA A O 1
ATOM 798 N N . ALA A 1 129 ? 51.066 43.272 53.686 1.00 44.04 108 ALA A N 1
ATOM 799 C CA . ALA A 1 129 ? 52.438 43.488 54.121 1.00 47.18 108 ALA A CA 1
ATOM 800 C C . ALA A 1 129 ? 53.452 42.657 53.339 1.00 44.62 108 ALA A C 1
ATOM 801 O O . ALA A 1 129 ? 54.657 42.843 53.542 1.00 47.82 108 ALA A O 1
ATOM 803 N N . HIS A 1 130 ? 53.003 41.761 52.443 1.00 44.75 109 HIS A N 1
ATOM 804 C CA . HIS A 1 130 ? 53.905 40.807 51.782 1.00 45.89 109 HIS A CA 1
ATOM 805 C C . HIS A 1 130 ? 53.389 40.555 50.359 1.00 42.82 109 HIS A C 1
ATOM 806 O O . HIS A 1 130 ? 52.692 39.580 50.078 1.00 45.77 109 HIS A O 1
ATOM 813 N N . SER A 1 131 ? 53.767 41.444 49.433 1.00 46.67 110 SER A N 1
ATOM 814 C CA . SER A 1 131 ? 53.278 41.351 48.057 1.00 44.93 110 SER A CA 1
ATOM 815 C C . SER A 1 131 ? 53.892 40.188 47.280 1.00 44.54 110 SER A C 1
ATOM 816 O O . SER A 1 131 ? 53.310 39.749 46.282 1.00 43.02 110 SER A O 1
ATOM 819 N N . ASP A 1 132 ? 55.051 39.690 47.705 1.00 46.85 111 ASP A N 1
ATOM 820 C CA . ASP A 1 132 ? 55.748 38.604 47.025 1.00 45.65 111 ASP A CA 1
ATOM 821 C C . ASP A 1 132 ? 55.295 37.220 47.473 1.00 47.79 111 ASP A C 1
ATOM 822 O O . ASP A 1 132 ? 55.650 36.232 46.820 1.00 46.29 111 ASP A O 1
ATOM 827 N N . ILE A 1 133 ? 54.544 37.124 48.569 1.00 47.90 112 ILE A N 1
ATOM 828 C CA . ILE A 1 133 ? 54.101 35.843 49.114 1.00 45.23 112 ILE A CA 1
ATOM 829 C C . ILE A 1 133 ? 52.721 35.530 48.550 1.00 41.57 112 ILE A C 1
ATOM 830 O O . ILE A 1 133 ? 51.786 36.324 48.701 1.00 45.84 112 ILE A O 1
ATOM 835 N N . THR A 1 134 ? 52.585 34.378 47.898 1.00 41.29 113 THR A N 1
ATOM 836 C CA . THR A 1 134 ? 51.294 33.927 47.388 1.00 39.34 113 THR A CA 1
ATOM 837 C C . THR A 1 134 ? 50.600 33.085 48.458 1.00 40.28 113 THR A C 1
ATOM 838 O O . THR A 1 134 ? 51.179 32.113 48.958 1.00 40.31 113 THR A O 1
ATOM 842 N N . VAL A 1 135 ? 49.370 33.457 48.810 1.00 42.21 114 VAL A N 1
ATOM 843 C CA . VAL A 1 135 ? 48.609 32.799 49.872 1.00 38.37 114 VAL A CA 1
ATOM 844 C C . VAL A 1 135 ? 47.388 32.127 49.258 1.00 38.39 114 VAL A C 1
ATOM 845 O O . VAL A 1 135 ? 46.562 32.787 48.616 1.00 37.46 114 VAL A O 1
ATOM 849 N N . LYS A 1 136 ? 47.274 30.814 49.460 1.00 38.38 115 LYS A N 1
ATOM 850 C CA . LYS A 1 136 ? 46.127 30.032 49.015 1.00 31.69 115 LYS A CA 1
ATOM 851 C C . LYS A 1 136 ? 45.263 29.684 50.227 1.00 30.55 115 LYS A C 1
ATOM 852 O O . LYS A 1 136 ? 45.783 29.219 51.245 1.00 35.67 115 LYS A O 1
ATOM 858 N N . VAL A 1 137 ? 43.956 29.917 50.117 1.00 35.21 116 VAL A N 1
ATOM 859 C CA . VAL A 1 137 ? 43.010 29.733 51.218 1.00 31.87 116 VAL A CA 1
ATOM 860 C C . VAL A 1 137 ? 42.118 28.538 50.904 1.00 32.04 116 VAL A C 1
ATOM 861 O O . VAL A 1 137 ? 41.593 28.419 49.791 1.00 33.30 116 VAL A O 1
ATOM 865 N N . GLY A 1 138 ? 41.947 27.653 51.884 1.00 30.57 117 GLY A N 1
ATOM 866 C CA . GLY A 1 138 ? 41.072 26.495 51.756 1.00 28.79 117 GLY A C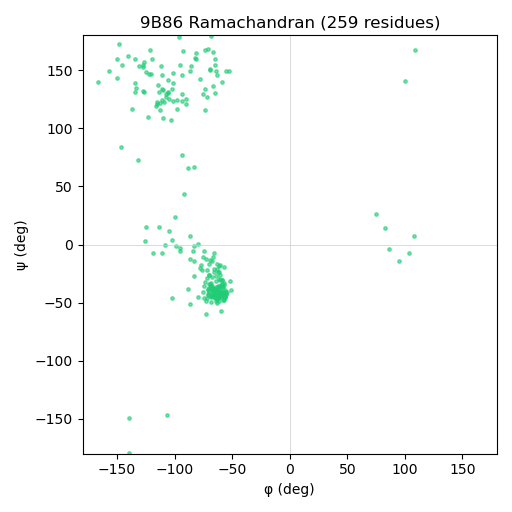A 1
ATOM 867 C C . GLY A 1 138 ? 39.801 26.699 52.559 1.00 25.13 117 GLY A C 1
ATOM 868 O O . GLY A 1 138 ? 39.843 27.222 53.679 1.00 26.97 117 GLY A O 1
ATOM 869 N N . ARG A 1 139 ? 38.684 26.251 51.991 1.00 25.69 118 ARG A N 1
ATOM 870 C CA . ARG A 1 139 ? 37.340 26.521 52.485 1.00 25.92 118 ARG A CA 1
ATOM 871 C C . ARG A 1 139 ? 36.951 25.589 53.631 1.00 28.42 118 ARG A C 1
ATOM 872 O O . ARG A 1 139 ? 37.499 24.496 53.771 1.00 24.81 118 ARG A O 1
ATOM 874 N N . PRO A 1 140 ? 35.950 25.981 54.437 1.00 27.79 119 PRO A N 1
ATOM 875 C CA . PRO A 1 140 ? 35.486 25.091 55.512 1.00 26.60 119 PRO A CA 1
ATOM 876 C C . PRO A 1 140 ? 34.773 23.845 55.008 1.00 26.12 119 PRO A C 1
ATOM 877 O O . PRO A 1 140 ? 34.566 23.650 53.804 1.00 25.48 119 PRO A O 1
ATOM 881 N N . LEU A 1 141 ? 34.345 23.004 55.951 1.00 21.85 120 LEU A N 1
ATOM 882 C CA . LEU A 1 141 ? 33.851 21.670 55.608 1.00 23.69 120 LEU A CA 1
ATOM 883 C C . LEU A 1 141 ? 32.595 21.706 54.738 1.00 25.47 120 LEU A C 1
ATOM 884 O O . LEU A 1 141 ? 32.521 21.007 53.720 1.00 28.09 120 LEU A O 1
ATOM 889 N N . PHE A 1 142 ? 31.579 22.472 55.143 1.00 22.77 121 PHE A N 1
ATOM 890 C CA . PHE A 1 142 ? 30.280 22.500 54.468 1.00 26.25 121 PHE A CA 1
ATOM 891 C C . PHE A 1 142 ? 30.226 23.587 53.405 1.00 26.20 121 PHE A C 1
ATOM 892 O O . PHE A 1 142 ? 29.240 24.320 53.333 1.00 24.52 121 PHE A O 1
ATOM 900 N N . ASP A 1 143 ? 31.270 23.747 52.593 1.00 25.89 122 ASP A N 1
ATOM 901 C CA . ASP A 1 143 ? 31.304 24.865 51.652 1.00 29.31 122 ASP A CA 1
ATOM 902 C C . ASP A 1 143 ? 30.258 24.708 50.550 1.00 30.29 122 ASP A C 1
ATOM 903 O O . ASP A 1 143 ? 29.485 25.638 50.284 1.00 33.52 122 ASP A O 1
ATOM 908 N N . THR A 1 144 ? 30.206 23.539 49.907 1.00 28.48 123 THR A N 1
ATOM 909 C CA . THR A 1 144 ? 29.352 23.293 48.749 1.00 28.75 123 THR A CA 1
ATOM 910 C C . THR A 1 144 ? 28.393 22.133 49.000 1.00 30.38 123 THR A C 1
ATOM 911 O O . THR A 1 144 ? 28.544 21.354 49.948 1.00 27.54 123 THR A O 1
ATOM 915 N N . ASP A 1 145 ? 27.399 22.012 48.109 1.00 29.78 124 ASP A N 1
ATOM 916 C CA . ASP A 1 145 ? 26.506 20.853 48.141 1.00 26.98 124 ASP A CA 1
ATOM 917 C C . ASP A 1 145 ? 27.293 19.551 48.036 1.00 27.50 124 ASP A C 1
ATOM 918 O O . ASP A 1 145 ? 26.966 18.560 48.705 1.00 26.88 124 ASP A O 1
ATOM 923 N N . GLU A 1 146 ? 28.316 19.527 47.174 1.00 28.78 125 GLU A N 1
ATOM 924 C CA . GLU A 1 146 ? 29.162 18.345 47.029 1.00 29.79 125 GLU A CA 1
ATOM 925 C C . GLU A 1 146 ? 29.786 17.951 48.363 1.00 24.90 125 GLU A C 1
ATOM 926 O O . GLU A 1 146 ? 29.815 16.766 48.722 1.00 25.82 125 GLU A O 1
ATOM 932 N N . ASP A 1 147 ? 30.318 18.936 49.087 1.00 26.81 126 ASP A N 1
ATOM 933 C CA . ASP A 1 147 ? 30.907 18.687 50.401 1.00 25.33 126 ASP A CA 1
ATOM 934 C C . ASP A 1 147 ? 29.890 18.067 51.344 1.00 25.23 126 ASP A C 1
ATOM 935 O O . ASP A 1 147 ? 30.215 17.157 52.116 1.00 22.52 126 ASP A O 1
ATOM 940 N N . MET A 1 148 ? 28.654 18.563 51.313 1.00 23.80 127 MET A N 1
ATOM 941 C CA . MET A 1 148 ? 27.667 18.139 52.293 1.00 24.71 127 MET A CA 1
ATOM 942 C C . MET A 1 148 ? 27.184 16.726 51.971 1.00 23.70 127 MET A C 1
ATOM 943 O O . MET A 1 148 ? 26.927 15.926 52.881 1.00 23.35 127 MET A O 1
ATOM 948 N N . ARG A 1 149 ? 27.066 16.397 50.675 1.00 22.39 128 ARG A N 1
ATOM 949 C CA . ARG A 1 149 ? 26.794 15.019 50.262 1.00 22.91 128 ARG A CA 1
ATOM 950 C C . ARG A 1 149 ? 27.891 14.073 50.734 1.00 22.62 128 ARG A C 1
ATOM 951 O O . ARG A 1 149 ? 27.601 12.969 51.220 1.00 22.27 128 ARG A O 1
ATOM 959 N N . GLU A 1 150 ? 29.156 14.482 50.577 1.00 22.69 129 GLU A N 1
ATOM 960 C CA . GLU A 1 150 ? 30.273 13.649 51.010 1.00 23.14 129 GLU A CA 1
ATOM 961 C C . GLU A 1 150 ? 30.241 13.450 52.517 1.00 21.22 129 GLU A C 1
ATOM 962 O O . GLU A 1 150 ? 30.455 12.335 53.003 1.00 21.95 129 GLU A O 1
ATOM 968 N N . VAL A 1 151 ? 29.967 14.520 53.266 1.00 22.41 130 VAL A N 1
ATOM 969 C CA . VAL A 1 151 ? 29.859 14.396 54.724 1.00 19.49 130 VAL A CA 1
ATOM 970 C C . VAL A 1 151 ? 28.698 13.482 55.089 1.00 21.38 130 VAL A C 1
ATOM 971 O O . VAL A 1 151 ? 28.813 12.617 55.970 1.00 20.17 130 VAL A O 1
ATOM 975 N N . ALA A 1 152 ? 27.546 13.674 54.437 1.00 19.71 131 ALA A N 1
ATOM 976 C CA . ALA A 1 152 ? 26.401 12.815 54.712 1.00 20.64 131 ALA A CA 1
ATOM 977 C C . ALA A 1 152 ? 26.722 11.357 54.411 1.00 19.77 131 ALA A C 1
ATOM 978 O O . ALA A 1 152 ? 26.349 10.459 55.175 1.00 18.50 131 ALA A O 1
ATOM 980 N N . GLU A 1 153 ? 27.439 11.088 53.311 1.00 20.37 132 GLU A N 1
ATOM 981 C CA . GLU A 1 153 ? 27.747 9.698 53.010 1.00 20.82 132 GLU A CA 1
ATOM 982 C C . GLU A 1 153 ? 28.689 9.112 54.063 1.00 20.54 132 GLU A C 1
ATOM 983 O O . GLU A 1 153 ? 28.499 7.973 54.501 1.00 19.61 132 GLU A O 1
ATOM 989 N N . ILE A 1 154 ? 29.675 9.899 54.503 1.00 18.15 133 ILE A N 1
ATOM 990 C CA . ILE A 1 154 ? 30.641 9.437 55.502 1.00 17.65 133 ILE A CA 1
ATOM 991 C C . ILE A 1 154 ? 29.930 9.127 56.818 1.00 16.91 133 ILE A C 1
ATOM 992 O O . ILE A 1 154 ? 30.150 8.078 57.438 1.00 17.34 133 ILE A O 1
ATOM 997 N N . LEU A 1 155 ? 29.060 10.038 57.254 1.00 17.98 134 LEU A N 1
ATOM 998 C CA . LEU A 1 155 ? 28.354 9.822 58.514 1.00 16.19 134 LEU A CA 1
ATOM 999 C C . LEU A 1 155 ? 27.368 8.669 58.400 1.00 16.54 134 LEU A C 1
ATOM 1000 O O . LEU A 1 155 ? 27.170 7.914 59.365 1.00 17.87 134 LEU A O 1
ATOM 1005 N N . HIS A 1 156 ? 26.729 8.509 57.229 1.00 18.90 135 HIS A N 1
ATOM 1006 C CA . HIS A 1 156 ? 25.886 7.339 57.039 1.00 18.91 135 HIS A CA 1
ATOM 1007 C C . HIS A 1 156 ? 26.686 6.062 57.214 1.00 19.09 135 HIS A C 1
ATOM 1008 O O . HIS A 1 156 ? 26.226 5.111 57.857 1.00 19.43 135 HIS A O 1
ATOM 1015 N N . LYS A 1 157 ? 27.886 6.021 56.628 1.00 19.08 136 LYS A N 1
ATOM 1016 C CA . LYS A 1 157 ? 28.726 4.837 56.724 1.00 20.67 136 LYS A CA 1
ATOM 1017 C C . LYS A 1 157 ? 29.090 4.564 58.173 1.00 19.51 136 LYS A C 1
ATOM 1018 O O . LYS A 1 157 ? 29.011 3.423 58.633 1.00 20.14 136 LYS A O 1
ATOM 1024 N N . ARG A 1 158 ? 29.426 5.626 58.921 1.00 17.19 137 ARG A N 1
ATOM 1025 C CA . ARG A 1 158 ? 29.803 5.479 60.324 1.00 17.23 137 ARG A CA 1
ATOM 1026 C C . ARG A 1 158 ? 28.680 4.840 61.118 1.00 18.67 137 ARG A C 1
ATOM 1027 O O . ARG A 1 158 ? 28.919 3.969 61.966 1.00 2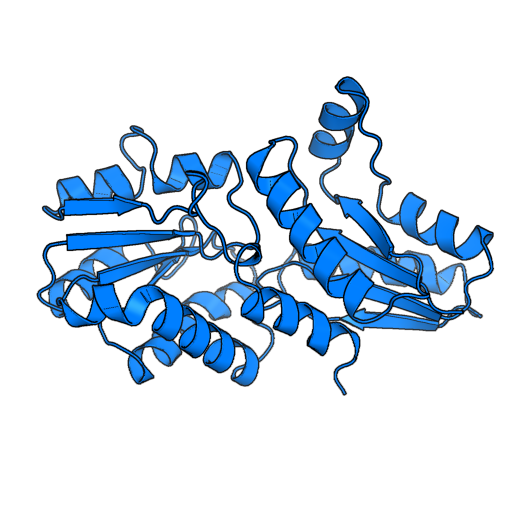0.43 137 ARG A O 1
ATOM 1035 N N . PHE A 1 159 ? 27.447 5.275 60.873 1.00 18.30 138 PHE A N 1
ATOM 1036 C CA . PHE A 1 159 ? 26.318 4.874 61.698 1.00 17.77 138 PHE A CA 1
ATOM 1037 C C . PHE A 1 159 ? 25.410 3.854 61.041 1.00 19.35 138 PHE A C 1
ATOM 1038 O O . PHE A 1 159 ? 24.316 3.612 61.549 1.00 19.88 138 PHE A O 1
ATOM 1046 N N . GLN A 1 160 ? 25.821 3.250 59.914 1.00 18.92 139 GLN A N 1
ATOM 1047 C CA . GLN A 1 160 ? 24.882 2.402 59.182 1.00 21.24 139 GLN A CA 1
ATOM 1048 C C . GLN A 1 160 ? 24.369 1.240 60.026 1.00 21.70 139 GLN A C 1
ATOM 1049 O O . GLN A 1 160 ? 23.195 0.871 59.914 1.00 21.25 139 GLN A O 1
ATOM 1055 N N . GLN A 1 161 ? 25.205 0.684 60.909 1.00 22.84 140 GLN A N 1
ATOM 1056 C CA . GLN A 1 161 ? 24.742 -0.442 61.715 1.00 24.56 140 GLN A CA 1
ATOM 1057 C C . GLN A 1 161 ? 23.681 -0.010 62.716 1.00 24.35 140 GLN A C 1
ATOM 1058 O O . GLN A 1 161 ? 22.768 -0.785 63.027 1.00 26.98 140 GLN A O 1
ATOM 1064 N N . THR A 1 162 ? 23.786 1.218 63.219 1.00 21.13 141 THR A N 1
ATOM 1065 C CA . THR A 1 162 ? 22.795 1.747 64.147 1.00 22.45 141 THR A CA 1
ATOM 1066 C C . THR A 1 162 ? 21.510 2.103 63.412 1.00 22.78 141 THR A C 1
ATOM 1067 O O . THR A 1 162 ? 20.404 1.773 63.867 1.00 22.52 141 THR A O 1
ATOM 1071 N N . ILE A 1 163 ? 21.648 2.782 62.270 1.00 21.06 142 ILE A N 1
ATOM 1072 C CA . ILE A 1 163 ? 20.502 3.124 61.430 1.00 18.80 142 ILE A CA 1
ATOM 1073 C C . ILE A 1 163 ? 19.742 1.872 61.001 1.00 23.03 142 ILE A C 1
ATOM 1074 O O . ILE A 1 163 ? 18.503 1.873 60.920 1.00 23.66 142 ILE A O 1
ATOM 1079 N N . GLU A 1 164 ? 20.471 0.785 60.732 1.00 23.30 143 GLU A N 1
ATOM 1080 C CA . GLU A 1 164 ? 19.863 -0.471 60.304 1.00 28.39 143 GLU A CA 1
ATOM 1081 C C . GLU A 1 164 ? 18.898 -1.025 61.347 1.00 27.68 143 GLU A C 1
ATOM 1082 O O . GLU A 1 164 ? 17.927 -1.709 60.994 1.00 29.46 143 GLU A O 1
ATOM 1088 N N . LYS A 1 165 ? 19.154 -0.762 62.628 1.00 23.76 144 LYS A N 1
ATOM 1089 C CA . LYS A 1 165 ? 18.279 -1.207 63.704 1.00 28.84 144 LYS A CA 1
ATOM 1090 C C . LYS A 1 165 ? 17.141 -0.230 63.978 1.00 23.05 144 LYS A C 1
ATOM 1091 O O . LYS A 1 165 ? 16.420 -0.404 64.972 1.00 28.29 144 LYS A O 1
ATOM 1097 N N . GLY A 1 166 ? 16.973 0.796 63.147 1.00 23.50 145 GLY A N 1
ATOM 1098 C CA . GLY A 1 166 ? 15.889 1.739 63.343 1.00 24.41 145 GLY A CA 1
ATOM 1099 C C . GLY A 1 166 ? 16.125 2.706 64.480 1.00 24.31 145 GLY A C 1
ATOM 1100 O O . GLY A 1 166 ? 15.171 3.180 65.097 1.00 26.41 145 GLY A O 1
ATOM 1101 N N . GLU A 1 167 ? 17.379 2.980 64.799 1.00 22.81 146 GLU A N 1
ATOM 1102 C CA . GLU A 1 167 ? 17.738 3.974 65.800 1.00 20.82 146 GLU A CA 1
ATOM 1103 C C . GLU A 1 167 ? 18.160 5.244 65.074 1.00 22.79 146 GLU A C 1
ATOM 1104 O O . GLU A 1 167 ? 18.810 5.183 64.025 1.00 22.57 146 GLU A O 1
ATOM 1110 N N . ALA A 1 168 ? 17.741 6.391 65.586 1.00 21.15 147 ALA A N 1
ATOM 1111 C CA . ALA A 1 168 ? 18.051 7.646 64.915 1.00 17.17 147 ALA A CA 1
ATOM 1112 C C . ALA A 1 168 ? 19.421 8.177 65.333 1.00 18.19 147 ALA A C 1
ATOM 1113 O O . ALA A 1 168 ? 19.912 7.908 66.440 1.00 18.80 147 ALA A O 1
ATOM 1115 N N . ILE A 1 169 ? 20.021 8.962 64.436 1.00 18.36 148 ILE A N 1
ATOM 1116 C CA . ILE A 1 169 ? 21.280 9.650 64.702 1.00 15.74 148 ILE A CA 1
ATOM 1117 C C . ILE A 1 169 ? 20.982 11.135 64.659 1.00 16.53 148 ILE A C 1
ATOM 1118 O O . ILE A 1 169 ? 20.535 11.651 63.626 1.00 17.58 148 ILE A O 1
ATOM 1123 N N . VAL A 1 170 ? 21.210 11.820 65.776 1.00 15.88 149 VAL A N 1
ATOM 1124 C CA . VAL A 1 170 ? 20.969 13.255 65.876 1.00 16.83 149 VAL A CA 1
ATOM 1125 C C . VAL A 1 170 ? 22.315 13.954 65.911 1.00 17.46 149 VAL A C 1
ATOM 1126 O O . VAL A 1 170 ? 23.157 13.636 66.753 1.00 16.86 149 VAL A O 1
ATOM 1130 N N . PHE A 1 171 ? 22.502 14.927 65.023 1.00 17.14 150 PHE A N 1
ATOM 1131 C CA . PHE A 1 171 ? 23.749 15.673 64.891 1.00 15.92 150 PHE A CA 1
ATOM 1132 C C . PHE A 1 171 ? 23.526 17.089 65.399 1.00 18.91 150 PHE A C 1
ATOM 1133 O O . PHE A 1 171 ? 22.641 17.790 64.901 1.00 20.38 150 PHE A O 1
ATOM 1141 N N . MET A 1 172 ? 24.320 17.506 66.382 1.00 17.72 151 MET A N 1
ATOM 1142 C CA . MET A 1 172 ? 24.117 18.787 67.054 1.00 18.97 151 MET A CA 1
ATOM 1143 C C . MET A 1 172 ? 25.132 19.807 66.544 1.00 19.76 151 MET A C 1
ATOM 1144 O O . MET A 1 172 ? 26.317 19.724 66.868 1.00 19.52 151 MET A O 1
ATOM 1149 N N . GLY A 1 173 ? 24.664 20.784 65.728 1.00 19.48 152 GLY A N 1
ATOM 1150 C CA . GLY A 1 173 ? 25.539 21.871 65.329 1.00 20.23 152 GLY A CA 1
ATOM 1151 C C . GLY A 1 173 ? 25.407 23.041 66.270 1.00 24.56 152 GLY A C 1
ATOM 1152 O O . GLY A 1 173 ? 24.484 23.099 67.076 1.00 24.68 152 GLY A O 1
ATOM 1153 N N . HIS A 1 174 ? 26.348 23.990 66.182 1.00 24.74 153 HIS A N 1
ATOM 1154 C CA . HIS A 1 174 ? 26.269 25.118 67.110 1.00 25.26 153 HIS A CA 1
ATOM 1155 C C . HIS A 1 174 ? 25.126 26.058 66.739 1.00 27.63 153 HIS A C 1
ATOM 1156 O O . HIS A 1 174 ? 24.204 26.283 67.535 1.00 26.64 153 HIS A O 1
ATOM 1163 N N . GLY A 1 175 ? 25.171 26.618 65.536 1.00 27.55 154 GLY A N 1
ATOM 1164 C CA . GLY A 1 175 ? 24.156 27.555 65.109 1.00 29.02 154 GLY A CA 1
ATOM 1165 C C . GLY A 1 175 ? 24.595 28.999 65.227 1.00 27.50 154 GLY A C 1
ATOM 1166 O O . GLY A 1 175 ? 25.258 29.384 66.195 1.00 31.33 154 GLY A O 1
ATOM 1167 N N . THR A 1 176 ? 24.212 29.808 64.242 1.00 28.74 155 THR A N 1
ATOM 1168 C CA . THR A 1 176 ? 24.691 31.175 64.123 1.00 31.52 155 THR A CA 1
ATOM 1169 C C . THR A 1 176 ? 23.622 32.031 63.459 1.00 30.27 155 THR A C 1
ATOM 1170 O O . THR A 1 176 ? 22.718 31.528 62.787 1.00 29.76 155 THR A O 1
ATOM 1174 N N . GLU A 1 177 ? 23.735 33.344 63.658 1.00 34.11 156 GLU A N 1
ATOM 1175 C CA . GLU A 1 177 ? 22.921 34.282 62.896 1.00 32.47 156 GLU A CA 1
ATOM 1176 C C . GLU A 1 177 ? 23.522 34.591 61.527 1.00 31.24 156 GLU A C 1
ATOM 1177 O O . GLU A 1 177 ? 22.827 35.151 60.669 1.00 30.97 156 GLU A O 1
ATOM 1183 N N . HIS A 1 178 ? 24.785 34.230 61.305 1.00 29.64 157 HIS A N 1
ATOM 1184 C CA . HIS A 1 178 ? 25.414 34.386 60.001 1.00 28.82 157 HIS A CA 1
ATOM 1185 C C . HIS A 1 178 ? 24.591 33.682 58.927 1.00 27.89 157 HIS A C 1
ATOM 1186 O O . HIS A 1 178 ? 23.920 32.678 59.178 1.00 26.53 157 HIS A O 1
ATOM 1193 N N . ALA A 1 179 ? 24.634 34.224 57.711 1.00 29.40 158 ALA A N 1
ATOM 1194 C CA . ALA A 1 179 ? 23.882 33.602 56.629 1.00 28.45 158 ALA A CA 1
ATOM 1195 C C . ALA A 1 179 ? 24.339 32.169 56.368 1.00 29.53 158 ALA A C 1
ATOM 1196 O O . ALA A 1 179 ? 23.553 31.348 55.879 1.00 30.45 158 ALA A O 1
ATOM 1198 N N . ALA A 1 180 ? 25.596 31.846 56.693 1.00 28.08 159 ALA A N 1
ATOM 1199 C CA . ALA A 1 180 ? 26.103 30.488 56.508 1.00 26.75 159 ALA A CA 1
ATOM 1200 C C . ALA A 1 180 ? 25.412 29.479 57.417 1.00 30.09 159 ALA A C 1
ATOM 1201 O O . ALA A 1 180 ? 25.625 28.271 57.249 1.00 27.48 159 ALA A O 1
ATOM 1203 N N . ASN A 1 181 ? 24.573 29.937 58.353 1.00 27.41 160 ASN A N 1
ATOM 1204 C CA . ASN A 1 181 ? 23.762 29.011 59.137 1.00 27.95 160 ASN A CA 1
ATOM 1205 C C . ASN A 1 181 ? 22.894 28.123 58.265 1.00 27.58 160 ASN A C 1
ATOM 1206 O O . ASN A 1 181 ? 22.432 27.073 58.731 1.00 27.07 160 ASN A O 1
ATOM 1211 N N . ASP A 1 182 ? 22.651 28.524 57.013 1.00 26.96 161 ASP A N 1
ATOM 1212 C CA . ASP A 1 182 ? 21.806 27.736 56.131 1.00 27.87 161 ASP A CA 1
ATOM 1213 C C . ASP A 1 182 ? 22.385 26.350 55.880 1.00 26.41 161 ASP A C 1
ATOM 1214 O O . ASP A 1 182 ? 21.639 25.447 55.484 1.00 26.14 161 ASP A O 1
ATOM 1219 N N . ARG A 1 183 ? 23.685 26.146 56.137 1.00 26.81 162 ARG A N 1
ATOM 1220 C CA . ARG A 1 183 ? 24.275 24.838 55.864 1.00 26.26 162 ARG A CA 1
ATOM 1221 C C . ARG A 1 183 ? 23.657 23.747 56.729 1.00 23.78 162 ARG A C 1
ATOM 1222 O O . ARG A 1 183 ? 23.640 22.578 56.327 1.00 23.09 162 ARG A O 1
ATOM 1230 N N . TYR A 1 184 ? 23.152 24.093 57.915 1.00 22.25 163 TYR A N 1
ATOM 1231 C CA . TYR A 1 184 ? 22.621 23.052 58.798 1.00 24.23 163 TYR A CA 1
ATOM 1232 C C . TYR A 1 184 ? 21.298 22.515 58.268 1.00 23.43 163 TYR A C 1
ATOM 1233 O O . TYR A 1 184 ? 21.110 21.294 58.153 1.00 23.34 163 TYR A O 1
ATOM 1242 N N . ALA A 1 185 ? 20.375 23.411 57.904 1.00 24.19 164 ALA A N 1
ATOM 1243 C CA . ALA A 1 185 ? 19.159 22.954 57.241 1.00 25.04 164 ALA A CA 1
ATOM 1244 C C . ALA A 1 185 ? 19.479 22.284 55.909 1.00 23.86 164 ALA A C 1
ATOM 1245 O O . ALA A 1 185 ? 18.875 21.269 55.559 1.00 22.70 164 ALA A O 1
ATOM 1247 N N . ARG A 1 186 ? 20.473 22.787 55.185 1.00 23.22 165 ARG A N 1
ATOM 1248 C CA . ARG A 1 186 ? 20.796 22.195 53.889 1.00 24.25 165 ARG A CA 1
ATOM 1249 C C . ARG A 1 186 ? 21.354 20.780 54.031 1.00 22.08 165 ARG A C 1
ATOM 1250 O O . ARG A 1 186 ? 20.953 19.872 53.290 1.00 23.66 165 ARG A O 1
ATOM 1258 N N . ILE A 1 187 ? 22.275 20.555 54.979 1.00 22.09 166 ILE A N 1
ATOM 1259 C CA . ILE A 1 187 ? 22.767 19.184 55.090 1.00 21.21 166 ILE A CA 1
ATOM 1260 C C . ILE A 1 187 ? 21.705 18.270 55.684 1.00 20.45 166 ILE A C 1
ATOM 1261 O O . ILE A 1 187 ? 21.662 17.080 55.350 1.00 21.00 166 ILE A O 1
ATOM 1266 N N . ASN A 1 188 ? 20.806 18.799 56.531 1.00 22.51 167 ASN A N 1
ATOM 1267 C CA . ASN A 1 188 ? 19.690 17.987 57.012 1.00 22.02 167 ASN A CA 1
ATOM 1268 C C . ASN A 1 188 ? 18.872 17.431 55.850 1.00 21.93 167 ASN A C 1
ATOM 1269 O O . ASN A 1 188 ? 18.528 16.245 55.840 1.00 22.85 167 ASN A O 1
ATOM 1274 N N . LYS A 1 189 ? 18.576 18.261 54.842 1.00 23.73 168 LYS A N 1
ATOM 1275 C CA . LYS A 1 189 ? 17.807 17.761 53.704 1.00 24.31 168 LYS A CA 1
ATOM 1276 C C . LYS A 1 189 ? 18.628 16.805 52.852 1.00 23.01 168 LYS A C 1
ATOM 1277 O O . LYS A 1 189 ? 18.113 15.770 52.417 1.00 22.85 168 LYS A O 1
ATOM 1283 N N . ILE A 1 190 ? 19.912 17.105 52.651 1.00 22.36 169 ILE A N 1
ATOM 1284 C CA . ILE A 1 190 ? 20.772 16.188 51.910 1.00 21.75 169 ILE A CA 1
ATOM 1285 C C . ILE A 1 190 ? 20.825 14.818 52.586 1.00 21.52 169 ILE A C 1
ATOM 1286 O O . ILE A 1 190 ? 20.780 13.782 51.910 1.00 22.41 169 ILE A O 1
ATOM 1291 N N . MET A 1 191 ? 20.888 14.782 53.928 1.00 20.28 170 MET A N 1
ATOM 1292 C CA . MET A 1 191 ? 20.938 13.506 54.646 1.00 20.55 170 MET A CA 1
ATOM 1293 C C . MET A 1 191 ? 19.700 12.643 54.450 1.00 20.53 170 MET A C 1
ATOM 1294 O O . MET A 1 191 ? 19.771 11.426 54.656 1.00 21.78 170 MET A O 1
ATOM 1299 N N . LYS A 1 192 ? 18.567 13.230 54.057 1.00 21.39 171 LYS A N 1
ATOM 1300 C CA . LYS A 1 192 ? 17.384 12.425 53.796 1.00 24.35 171 LYS A CA 1
ATOM 1301 C C . LYS A 1 192 ? 17.559 11.500 52.596 1.00 23.83 171 LYS A C 1
ATOM 1302 O O . LYS A 1 192 ? 16.861 10.486 52.519 1.00 26.08 171 LYS A O 1
ATOM 1308 N N . ASN A 1 193 ? 18.504 11.790 51.694 1.00 21.71 172 ASN A N 1
ATOM 1309 C CA . ASN A 1 193 ? 18.810 10.855 50.608 1.00 24.96 172 ASN A CA 1
ATOM 1310 C C . ASN A 1 193 ? 19.506 9.594 51.101 1.00 24.74 172 ASN A C 1
ATOM 1311 O O . ASN A 1 193 ? 19.559 8.598 50.366 1.00 23.39 172 ASN A O 1
ATOM 1316 N N . TYR A 1 194 ? 20.055 9.622 52.321 1.00 22.57 173 TYR A N 1
ATOM 1317 C CA . TYR A 1 194 ? 20.779 8.504 52.901 1.00 23.88 173 TYR A CA 1
ATOM 1318 C C . TYR A 1 194 ? 19.937 7.756 53.921 1.00 24.58 173 TYR A C 1
ATOM 1319 O O . TYR A 1 194 ? 19.856 6.522 53.859 1.00 23.19 173 TYR A O 1
ATOM 1328 N N . SER A 1 195 ? 19.258 8.479 54.818 1.00 21.27 174 SER A N 1
ATOM 1329 C CA . SER A 1 195 ? 18.348 7.836 55.756 1.00 21.82 174 SER A CA 1
ATOM 1330 C C . SER A 1 195 ? 17.470 8.881 56.427 1.00 20.77 174 SER A C 1
ATOM 1331 O O . SER A 1 195 ? 17.954 9.957 56.810 1.00 19.94 174 SER A O 1
ATOM 1334 N N . LYS A 1 196 ? 16.189 8.537 56.598 1.00 22.58 175 LYS A N 1
ATOM 1335 C CA . LYS A 1 196 ? 15.300 9.383 57.384 1.00 22.22 175 LYS A CA 1
ATOM 1336 C C . LYS A 1 196 ? 15.754 9.468 58.834 1.00 23.01 175 LYS A C 1
ATOM 1337 O O . LYS A 1 196 ? 15.338 10.385 59.544 1.00 22.52 175 LYS A O 1
ATOM 1343 N N . PHE A 1 197 ? 16.624 8.555 59.269 1.00 21.56 176 PHE A N 1
ATOM 1344 C CA . PHE A 1 197 ? 17.042 8.519 60.663 1.00 21.60 176 PHE A CA 1
ATOM 1345 C C . PHE A 1 197 ? 18.187 9.475 60.965 1.00 20.37 176 PHE A C 1
ATOM 1346 O O . PHE A 1 197 ? 18.559 9.605 62.136 1.00 21.12 176 PHE A O 1
ATOM 1354 N N . MET A 1 198 ? 18.753 10.142 59.961 1.00 18.04 177 MET A N 1
ATOM 1355 C CA . MET A 1 198 ? 19.833 11.104 60.186 1.00 17.56 177 MET A CA 1
ATOM 1356 C C . MET A 1 198 ? 19.257 12.511 60.219 1.00 20.58 177 MET A C 1
ATOM 1357 O O . MET A 1 198 ? 18.716 12.996 59.219 1.00 22.20 177 MET A O 1
ATOM 1362 N N . ILE A 1 199 ? 19.385 13.170 61.373 1.00 18.42 178 ILE A N 1
ATOM 1363 C CA . ILE A 1 199 ? 18.648 14.390 61.671 1.00 19.10 178 ILE A CA 1
ATOM 1364 C C . ILE A 1 199 ? 19.595 15.415 62.275 1.00 19.45 178 ILE A C 1
ATOM 1365 O O . ILE A 1 199 ? 20.320 15.105 63.227 1.00 21.39 178 ILE A O 1
ATOM 1370 N N . VAL A 1 200 ? 19.560 16.640 61.752 1.00 18.26 179 VAL A N 1
ATOM 1371 C CA . VAL A 1 200 ? 20.451 17.722 62.168 1.00 18.08 179 VAL A CA 1
ATOM 1372 C C . VAL A 1 200 ? 19.639 18.825 62.837 1.00 20.12 179 VAL A C 1
ATOM 1373 O O . VAL A 1 200 ? 18.570 19.208 62.348 1.00 21.89 179 VAL A O 1
ATOM 1377 N N . GLY A 1 201 ? 20.161 19.352 63.948 1.00 20.95 180 GLY A N 1
ATOM 1378 C CA . GLY A 1 201 ? 19.661 20.588 64.519 1.00 21.61 180 GLY A CA 1
ATOM 1379 C C . GLY A 1 201 ? 20.814 21.442 65.012 1.00 20.41 180 GLY A C 1
ATOM 1380 O O . GLY A 1 201 ? 21.985 21.081 64.864 1.00 20.78 180 GLY A O 1
ATOM 1381 N N . THR A 1 202 ? 20.470 22.600 65.568 1.00 21.61 181 THR A N 1
ATOM 1382 C CA . THR A 1 202 ? 21.479 23.477 66.143 1.00 22.99 181 THR A CA 1
ATOM 1383 C C . THR A 1 202 ? 21.053 23.916 67.538 1.00 23.59 181 THR A C 1
ATOM 1384 O O . THR A 1 202 ? 19.861 23.980 67.870 1.00 23.95 181 THR A O 1
ATOM 1388 N N . VAL A 1 203 ? 22.059 24.231 68.345 1.00 24.80 182 VAL A N 1
ATOM 1389 C CA . VAL A 1 203 ? 21.812 24.675 69.707 1.00 25.01 182 VAL A CA 1
ATOM 1390 C C . VAL A 1 203 ? 21.206 26.070 69.720 1.00 28.90 182 VAL A C 1
ATOM 1391 O O . VAL A 1 203 ? 20.263 26.344 70.472 1.00 29.30 182 VAL A O 1
ATOM 1395 N N . GLU A 1 204 ? 21.733 26.975 68.898 1.00 28.59 183 GLU A N 1
ATOM 1396 C CA . GLU A 1 204 ? 21.432 28.391 69.041 1.00 29.43 183 GLU A CA 1
ATOM 1397 C C . GLU A 1 204 ? 20.587 28.957 67.910 1.00 31.24 183 GLU A C 1
ATOM 1398 O O . GLU A 1 204 ? 20.143 30.106 68.010 1.00 35.06 183 GLU A O 1
ATOM 1404 N N . SER A 1 205 ? 20.328 28.189 66.857 1.00 27.75 184 SER A N 1
ATOM 1405 C CA . SER A 1 205 ? 19.602 28.740 65.721 1.00 30.09 184 SER A CA 1
ATOM 1406 C C . SER A 1 205 ? 18.594 27.731 65.176 1.00 28.80 184 SER A C 1
ATOM 1407 O O . SER A 1 205 ? 18.050 26.918 65.934 1.00 30.39 184 SER A O 1
ATOM 1410 N N . ASP A 1 206 ? 18.320 27.781 63.883 1.00 28.57 185 ASP A N 1
ATOM 1411 C CA . ASP A 1 206 ? 17.434 26.837 63.211 1.00 27.98 185 ASP A CA 1
ATOM 1412 C C . ASP A 1 206 ? 18.214 25.924 62.261 1.00 30.49 185 ASP A C 1
ATOM 1413 O O . ASP A 1 206 ? 19.208 26.352 61.667 1.00 33.65 185 ASP A O 1
ATOM 1418 N N . PRO A 1 207 ? 17.793 24.652 62.102 1.00 25.94 186 PRO A N 1
ATOM 1419 C CA . PRO A 1 207 ? 16.714 23.962 62.842 1.00 27.84 186 PRO A CA 1
ATOM 1420 C C . PRO A 1 207 ? 17.062 23.861 64.321 1.00 27.83 186 PRO A C 1
ATOM 1421 O O . PRO A 1 207 ? 18.235 23.735 64.697 1.00 28.77 186 PRO A O 1
ATOM 1425 N N . SER A 1 208 ? 16.055 23.939 65.181 1.00 26.33 187 SER A N 1
ATOM 1426 C CA . SER A 1 208 ? 16.225 23.930 66.625 1.00 26.42 187 SER A CA 1
ATOM 1427 C C . SER A 1 208 ? 16.038 22.521 67.177 1.00 24.32 187 SER A C 1
ATOM 1428 O O . SER A 1 208 ? 15.669 21.588 66.461 1.00 23.61 187 SER A O 1
ATOM 1431 N N . ILE A 1 209 ? 16.211 22.390 68.498 1.00 21.79 188 ILE A N 1
ATOM 1432 C CA . ILE A 1 209 ? 15.964 21.101 69.140 1.00 22.95 188 ILE A CA 1
ATOM 1433 C C . ILE A 1 209 ? 14.492 20.722 69.016 1.00 24.12 188 ILE A C 1
ATOM 1434 O O . ILE A 1 209 ? 14.149 19.537 68.930 1.00 23.45 188 ILE A O 1
ATOM 1439 N N . ASN A 1 210 ? 13.597 21.707 68.987 1.00 27.18 189 ASN A N 1
ATOM 1440 C CA . ASN A 1 210 ? 12.194 21.371 68.780 1.00 27.35 189 ASN A CA 1
ATOM 1441 C C . ASN A 1 210 ? 11.938 20.868 67.375 1.00 23.19 189 ASN A C 1
ATOM 1442 O O . ASN A 1 210 ? 11.090 19.988 67.190 1.00 26.77 189 ASN A O 1
ATOM 1447 N N . ASP A 1 211 ? 12.663 21.392 66.376 1.00 25.00 190 ASP A N 1
ATOM 1448 C CA . ASP A 1 211 ? 12.549 20.835 65.034 1.00 25.17 190 ASP A CA 1
ATOM 1449 C C . ASP A 1 211 ? 13.071 19.404 64.994 1.00 24.37 190 ASP A C 1
ATOM 1450 O O . ASP A 1 211 ? 12.510 18.549 64.297 1.00 23.13 190 ASP A O 1
ATOM 1455 N N . VAL A 1 212 ? 14.177 19.145 65.706 1.00 24.77 191 VAL A N 1
ATOM 1456 C CA . VAL A 1 212 ? 14.730 17.798 65.777 1.00 23.96 191 VAL A CA 1
ATOM 1457 C C . VAL A 1 212 ? 13.712 16.852 66.391 1.00 22.65 191 VAL A C 1
ATOM 1458 O O . VAL A 1 212 ? 13.511 15.731 65.905 1.00 23.25 191 VAL A O 1
ATOM 1462 N N . ILE A 1 213 ? 13.061 17.279 67.482 1.00 21.64 192 ILE A N 1
ATOM 1463 C CA . ILE A 1 213 ? 12.105 16.396 68.145 1.00 23.05 192 ILE A CA 1
ATOM 1464 C C . ILE A 1 213 ? 10.926 16.088 67.226 1.00 24.55 192 ILE A C 1
ATOM 1465 O O . ILE A 1 213 ? 10.471 14.940 67.151 1.00 24.36 192 ILE A O 1
ATOM 1470 N N . ALA A 1 214 ? 10.443 17.093 66.486 1.00 22.48 193 ALA A N 1
ATOM 1471 C CA . ALA A 1 214 ? 9.354 16.869 65.537 1.00 26.50 193 ALA A CA 1
ATOM 1472 C C . ALA A 1 214 ? 9.778 15.927 64.418 1.00 26.93 193 ALA A C 1
ATOM 1473 O O . ALA A 1 214 ? 8.985 15.089 63.970 1.00 25.88 193 ALA A O 1
ATOM 1475 N N . GLU A 1 215 ? 11.019 16.063 63.931 1.00 24.14 194 GLU A N 1
ATOM 1476 C CA . GLU A 1 215 ? 11.494 15.137 62.905 1.00 24.54 194 GLU A CA 1
ATOM 1477 C C . GLU A 1 215 ? 11.639 13.728 63.458 1.00 23.90 194 GLU A C 1
ATOM 1478 O O . GLU A 1 215 ? 11.268 12.755 62.794 1.00 24.32 194 GLU A O 1
ATOM 1484 N N . LEU A 1 216 ? 12.191 13.597 64.665 1.00 19.99 195 LEU A N 1
ATOM 1485 C CA . LEU A 1 216 ? 12.306 12.283 65.281 1.00 22.62 195 LEU A CA 1
ATOM 1486 C C . LEU A 1 216 ? 10.954 11.593 65.358 1.00 25.32 195 LEU A C 1
ATOM 1487 O O . LEU A 1 216 ? 10.843 10.386 65.096 1.00 23.68 195 LEU A O 1
ATOM 1492 N N . LYS A 1 217 ? 9.916 12.343 65.735 1.00 23.52 196 LYS A N 1
ATOM 1493 C CA . LYS A 1 217 ? 8.606 11.738 65.926 1.00 26.16 196 LYS A CA 1
ATOM 1494 C C . LYS A 1 217 ? 8.117 11.075 64.645 1.00 27.81 196 LYS A C 1
ATOM 1495 O O . LYS A 1 217 ? 7.430 10.049 64.696 1.00 30.48 196 LYS A O 1
ATOM 1501 N N . GLU A 1 218 ? 8.515 11.611 63.492 1.00 28.19 197 GLU A N 1
ATOM 1502 C CA . GLU A 1 218 ? 8.062 11.085 62.213 1.00 28.29 197 GLU A CA 1
ATOM 1503 C C . GLU A 1 218 ? 8.775 9.792 61.824 1.00 32.29 197 GLU A C 1
ATOM 1504 O O . GLU A 1 218 ? 8.270 9.053 60.968 1.00 33.10 197 GLU A O 1
ATOM 1510 N N . THR A 1 219 ? 9.920 9.482 62.452 1.00 27.75 198 THR A N 1
ATOM 1511 C CA . THR A 1 219 ? 10.699 8.314 62.038 1.00 27.88 198 THR A CA 1
ATOM 1512 C C . THR A 1 219 ? 10.205 7.013 62.656 1.00 27.39 198 THR A C 1
ATOM 1513 O O . THR A 1 219 ? 10.443 5.944 62.086 1.00 31.49 198 THR A O 1
ATOM 1517 N N . GLY A 1 220 ? 9.575 7.070 63.830 1.00 28.34 199 GLY A N 1
ATOM 1518 C CA . GLY A 1 220 ? 9.253 5.869 64.572 1.00 31.23 199 GLY A CA 1
ATOM 1519 C C . GLY A 1 220 ? 10.354 5.350 65.476 1.00 29.86 199 GLY A C 1
ATOM 1520 O O . GLY A 1 220 ? 10.138 4.349 66.179 1.00 30.19 199 GLY A O 1
ATOM 1521 N N . ALA A 1 221 ? 11.532 5.972 65.465 1.00 26.30 200 ALA A N 1
ATOM 1522 C CA . ALA A 1 221 ? 12.589 5.576 66.385 1.00 27.25 200 ALA A CA 1
ATOM 1523 C C . ALA A 1 221 ? 12.175 5.836 67.828 1.00 24.19 200 ALA A C 1
ATOM 1524 O O . ALA A 1 221 ? 11.421 6.766 68.130 1.00 24.14 200 ALA A O 1
ATOM 1526 N N . THR A 1 222 ? 12.691 5.006 68.731 1.00 21.64 201 THR A N 1
ATOM 1527 C CA . THR A 1 222 ? 12.602 5.289 70.158 1.00 21.52 201 THR A CA 1
ATOM 1528 C C . THR A 1 222 ? 13.954 5.435 70.828 1.00 22.22 201 THR A C 1
ATOM 1529 O O . THR A 1 222 ? 14.000 5.829 72.006 1.00 21.57 201 THR A O 1
ATOM 1533 N N . ALA A 1 223 ? 15.045 5.149 70.112 1.00 21.23 202 ALA A N 1
ATOM 1534 C CA . ALA A 1 223 ? 16.407 5.311 70.610 1.00 18.75 202 ALA A CA 1
ATOM 1535 C C . ALA A 1 223 ? 17.142 6.284 69.703 1.00 20.17 202 ALA A C 1
ATOM 1536 O O . ALA A 1 223 ? 16.881 6.348 68.498 1.00 20.71 202 ALA A O 1
ATOM 1538 N N . VAL A 1 224 ? 18.048 7.0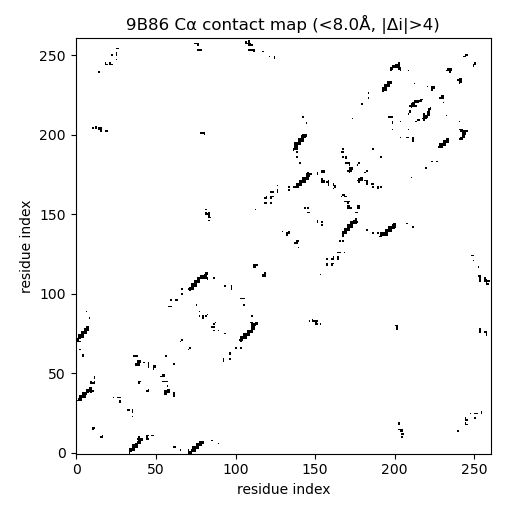59 70.300 1.00 19.69 203 VAL A N 1
ATOM 1539 C CA . VAL A 1 224 ? 18.800 8.095 69.597 1.00 20.41 203 VAL A CA 1
ATOM 1540 C C . VAL A 1 224 ? 20.264 7.972 69.978 1.00 19.96 203 VAL A C 1
ATOM 1541 O O . VAL A 1 224 ? 20.578 7.830 71.164 1.00 19.45 203 VAL A O 1
ATOM 1545 N N . THR A 1 225 ? 21.155 8.035 68.986 1.00 19.48 204 THR A N 1
ATOM 1546 C CA . THR A 1 225 ? 22.579 8.270 69.213 1.00 19.80 204 THR A CA 1
ATOM 1547 C C . THR A 1 225 ? 22.903 9.690 68.765 1.00 19.62 204 THR A C 1
ATOM 1548 O O . THR A 1 225 ? 22.505 10.093 67.668 1.00 18.48 204 THR A O 1
ATOM 1552 N N . MET A 1 226 ? 23.575 10.467 69.617 1.00 19.48 205 MET A N 1
ATOM 1553 C CA . MET A 1 226 ? 23.992 11.824 69.254 1.00 17.72 205 MET A CA 1
ATOM 1554 C C . MET A 1 226 ? 25.496 11.988 69.109 1.00 17.15 205 MET A C 1
ATOM 1555 O O . MET A 1 226 ? 26.296 11.294 69.740 1.00 18.09 205 MET A O 1
ATOM 1560 N N . MET A 1 227 ? 25.852 12.973 68.284 1.00 18.35 206 MET A N 1
ATOM 1561 C CA . MET A 1 227 ? 27.194 13.374 67.985 1.00 18.62 206 MET A CA 1
ATOM 1562 C C . MET A 1 227 ? 27.200 14.863 67.662 1.00 17.65 206 MET A C 1
ATOM 1563 O O . MET A 1 227 ? 26.255 15.348 67.023 1.00 18.23 206 MET A O 1
ATOM 1568 N N . PRO A 1 228 ? 28.238 15.604 68.056 1.00 17.18 207 PRO A N 1
ATOM 1569 C CA . PRO A 1 228 ? 28.339 17.017 67.645 1.00 18.55 207 PRO A CA 1
ATOM 1570 C C . PRO A 1 228 ? 28.723 17.123 66.176 1.00 18.14 207 PRO A C 1
ATOM 1571 O O . PRO A 1 228 ? 29.616 16.414 65.701 1.00 18.72 207 PRO A O 1
ATOM 1575 N N . LEU A 1 229 ? 28.010 17.992 65.458 1.00 16.84 208 LEU A N 1
ATOM 1576 C CA . LEU A 1 229 ? 28.321 18.347 64.071 1.00 18.77 208 LEU A CA 1
ATOM 1577 C C . LEU A 1 229 ? 29.299 19.525 64.096 1.00 20.57 208 LEU A C 1
ATOM 1578 O O . LEU A 1 229 ? 29.000 20.666 63.711 1.00 20.40 208 LEU A O 1
ATOM 1583 N N . MET A 1 230 ? 30.486 19.225 64.616 1.00 18.99 209 MET A N 1
ATOM 1584 C CA . MET A 1 230 ? 31.536 20.172 64.961 1.00 18.56 209 MET A CA 1
ATOM 1585 C C . MET A 1 230 ? 32.875 19.503 64.696 1.00 18.36 209 MET A C 1
ATOM 1586 O O . MET A 1 230 ? 32.987 18.276 64.756 1.00 18.33 209 MET A O 1
ATOM 1591 N N . SER A 1 231 ? 33.905 20.320 64.441 1.00 19.40 210 SER A N 1
ATOM 1592 C CA . SER A 1 231 ? 35.219 19.752 64.149 1.00 18.49 210 SER A CA 1
ATOM 1593 C C . SER A 1 231 ? 35.799 19.000 65.340 1.00 17.95 210 SER A C 1
ATOM 1594 O O . SER A 1 231 ? 36.393 17.929 65.164 1.00 20.83 210 SER A O 1
ATOM 1597 N N . VAL A 1 232 ? 35.616 19.524 66.563 1.00 18.73 211 VAL A N 1
ATOM 1598 C CA . VAL A 1 232 ? 36.107 18.894 67.785 1.00 20.04 211 VAL A CA 1
ATOM 1599 C C . VAL A 1 232 ? 34.998 18.917 68.830 1.00 20.68 211 VAL A C 1
ATOM 1600 O O . VAL A 1 232 ? 34.042 19.691 68.747 1.00 22.90 211 VAL A O 1
ATOM 1604 N N . ALA A 1 233 ? 35.123 18.033 69.813 1.00 18.30 212 ALA A N 1
ATOM 1605 C CA . ALA A 1 233 ? 34.105 17.937 70.860 1.00 22.09 212 ALA A CA 1
ATOM 1606 C C . ALA A 1 233 ? 34.554 18.824 72.016 1.00 23.40 212 ALA A C 1
ATOM 1607 O O . ALA A 1 233 ? 35.073 18.368 73.035 1.00 25.25 212 ALA A O 1
ATOM 1609 N N . GLY A 1 234 ? 34.372 20.129 71.817 1.00 24.75 213 GLY A N 1
ATOM 1610 C CA . GLY A 1 234 ? 34.796 21.098 72.799 1.00 29.17 213 GLY A CA 1
ATOM 1611 C C . GLY A 1 234 ? 34.006 20.992 74.087 1.00 27.08 213 GLY A C 1
ATOM 1612 O O . GLY A 1 234 ? 32.956 20.354 74.160 1.00 27.52 213 GLY A O 1
ATOM 1613 N N . ASP A 1 235 ? 34.536 21.632 75.130 1.00 28.04 214 ASP A N 1
ATOM 1614 C CA . ASP A 1 235 ? 33.946 21.486 76.459 1.00 28.46 214 ASP A CA 1
ATOM 1615 C C . ASP A 1 235 ? 32.523 22.032 76.499 1.00 27.43 214 ASP A C 1
ATOM 1616 O O . ASP A 1 235 ? 31.608 21.381 77.026 1.00 30.14 214 ASP A O 1
ATOM 1621 N N . HIS A 1 236 ? 32.314 23.233 75.953 1.00 27.72 215 HIS A N 1
ATOM 1622 C CA . HIS A 1 236 ? 30.972 23.802 75.953 1.00 29.45 215 HIS A CA 1
ATOM 1623 C C . HIS A 1 236 ? 30.002 22.923 75.165 1.00 26.89 215 HIS A C 1
ATOM 1624 O O . HIS A 1 236 ? 28.866 22.693 75.596 1.00 25.59 215 HIS A O 1
ATOM 1631 N N . ALA A 1 237 ? 30.433 22.422 74.005 1.00 26.04 216 ALA A N 1
ATOM 1632 C CA . ALA A 1 237 ? 29.557 21.595 73.174 1.00 26.05 216 ALA A CA 1
ATOM 1633 C C . ALA A 1 237 ? 29.171 20.301 73.884 1.00 25.05 216 ALA A C 1
ATOM 1634 O O . ALA A 1 237 ? 28.018 19.851 73.806 1.00 24.55 216 ALA A O 1
ATOM 1636 N N . THR A 1 238 ? 30.140 19.675 74.551 1.00 22.56 217 THR A N 1
ATOM 1637 C CA . THR A 1 238 ? 29.880 18.479 75.339 1.00 23.64 217 THR A CA 1
ATOM 1638 C C . THR A 1 238 ? 28.809 18.717 76.398 1.00 25.10 217 THR A C 1
ATOM 1639 O O . THR A 1 238 ? 27.935 17.863 76.602 1.00 25.78 217 THR A O 1
ATOM 1643 N N . ASN A 1 239 ? 28.838 19.877 77.065 1.00 24.78 218 ASN A N 1
ATOM 1644 C CA . ASN A 1 239 ? 27.766 20.196 78.010 1.00 25.28 218 ASN A CA 1
ATOM 1645 C C . ASN A 1 239 ? 26.436 20.434 77.303 1.00 26.78 218 ASN A C 1
ATOM 1646 O O . ASN A 1 239 ? 25.396 19.949 77.760 1.00 25.82 218 ASN A O 1
ATOM 1651 N N . ASP A 1 240 ? 26.440 21.195 76.200 1.00 25.46 219 ASP A N 1
ATOM 1652 C CA . ASP A 1 240 ? 25.197 21.440 75.471 1.00 21.74 219 ASP A CA 1
ATOM 1653 C C . ASP A 1 240 ? 24.559 20.131 75.037 1.00 21.44 219 ASP A C 1
ATOM 1654 O O . ASP A 1 240 ? 23.325 20.024 74.959 1.00 21.32 219 ASP A O 1
ATOM 1659 N N . MET A 1 241 ? 25.384 19.135 74.725 1.00 21.42 220 MET A N 1
ATOM 1660 C CA . MET A 1 241 ? 24.887 17.888 74.170 1.00 20.20 220 MET A CA 1
ATOM 1661 C C . MET A 1 241 ? 24.486 16.905 75.259 1.00 20.89 220 MET A C 1
ATOM 1662 O O . MET A 1 241 ? 23.373 16.373 75.230 1.00 20.21 220 MET A O 1
ATOM 1667 N N . ALA A 1 242 ? 25.374 16.659 76.223 1.00 22.84 221 ALA A N 1
ATOM 1668 C CA . ALA A 1 242 ? 25.241 15.490 77.074 1.00 24.34 221 ALA A CA 1
ATOM 1669 C C . ALA A 1 242 ? 25.241 15.801 78.560 1.00 26.25 221 ALA A C 1
ATOM 1670 O O . ALA A 1 242 ? 25.203 14.862 79.361 1.00 30.41 221 ALA A O 1
ATOM 1672 N N . GLY A 1 243 ? 25.288 17.070 78.951 1.00 27.14 222 GLY A N 1
ATOM 1673 C CA . GLY A 1 243 ? 25.299 17.418 80.359 1.00 30.77 222 GLY A CA 1
ATOM 1674 C C . GLY A 1 243 ? 23.966 17.164 81.045 1.00 33.19 222 GLY A C 1
ATOM 1675 O O . GLY A 1 243 ? 22.936 16.903 80.420 1.00 32.57 222 GLY A O 1
ATOM 1676 N N . ASP A 1 244 ? 23.996 17.238 82.379 1.00 38.04 223 ASP A N 1
ATOM 1677 C CA . ASP A 1 244 ? 22.795 17.049 83.188 1.00 41.11 223 ASP A CA 1
ATOM 1678 C C . ASP A 1 244 ? 21.966 18.317 83.305 1.00 40.31 223 ASP A C 1
ATOM 1679 O O . ASP A 1 244 ? 20.922 18.296 83.969 1.00 45.73 223 ASP A O 1
ATOM 1684 N N . GLU A 1 245 ? 22.419 19.415 82.706 1.00 38.04 224 GLU A N 1
ATOM 1685 C CA . GLU A 1 245 ? 21.655 20.652 82.698 1.00 36.78 224 GLU A CA 1
ATOM 1686 C C . GLU A 1 245 ? 20.245 20.403 82.175 1.00 37.62 224 GLU A C 1
ATOM 1687 O O . GLU A 1 245 ? 20.011 19.524 81.334 1.00 36.14 224 GLU A O 1
ATOM 1693 N N . ASP A 1 246 ? 19.298 21.202 82.669 1.00 36.04 225 ASP A N 1
ATOM 1694 C CA . ASP A 1 246 ? 17.901 20.994 82.311 1.00 36.95 225 ASP A CA 1
ATOM 1695 C C . ASP A 1 246 ? 17.647 21.162 80.823 1.00 36.79 225 ASP A C 1
ATOM 1696 O O . ASP A 1 246 ? 16.665 20.610 80.313 1.00 39.42 225 ASP A O 1
ATOM 1701 N N . ASP A 1 247 ? 18.495 21.907 80.112 1.00 35.69 226 ASP A N 1
ATOM 1702 C CA . ASP A 1 247 ? 18.272 22.156 78.692 1.00 34.42 226 ASP A CA 1
ATOM 1703 C C . ASP A 1 247 ? 19.330 21.521 77.788 1.00 29.19 226 ASP A C 1
ATOM 1704 O O . ASP A 1 247 ? 19.409 21.879 76.608 1.00 31.25 226 ASP A O 1
ATOM 1709 N N . SER A 1 248 ? 20.128 20.582 78.300 1.00 28.39 227 SER A N 1
ATOM 1710 C CA . SER A 1 248 ? 21.002 19.824 77.411 1.00 24.31 227 SER A CA 1
ATOM 1711 C C . SER A 1 248 ? 20.156 18.986 76.459 1.00 22.20 227 SER A C 1
ATOM 1712 O O . SER A 1 248 ? 19.012 18.622 76.757 1.00 22.12 227 SER A O 1
ATOM 1715 N N . TRP A 1 249 ? 20.729 18.666 75.297 1.00 19.39 228 TRP A N 1
ATOM 1716 C CA . TRP A 1 249 ? 19.965 17.880 74.331 1.00 17.66 228 TRP A CA 1
ATOM 1717 C C . TRP A 1 249 ? 19.645 16.488 74.869 1.00 17.73 228 TRP A C 1
ATOM 1718 O O . TRP A 1 249 ? 18.556 15.957 74.617 1.00 21.09 228 TRP A O 1
ATOM 1729 N N . LYS A 1 250 ? 20.575 15.883 75.618 1.00 18.18 229 LYS A N 1
ATOM 1730 C CA . LYS A 1 250 ? 20.294 14.592 76.246 1.00 19.91 229 LYS A CA 1
ATOM 1731 C C . LYS A 1 250 ? 19.079 14.680 77.169 1.00 21.69 229 LYS A C 1
ATOM 1732 O O . LYS A 1 250 ? 18.176 13.839 77.113 1.00 22.94 229 LYS A O 1
ATOM 1738 N N . THR A 1 251 ? 19.037 15.703 78.021 1.00 21.62 230 THR A N 1
ATOM 1739 C CA . THR A 1 251 ? 17.893 15.861 78.916 1.00 21.79 230 THR A CA 1
ATOM 1740 C C . THR A 1 251 ? 16.606 16.087 78.129 1.00 22.34 230 THR A C 1
ATOM 1741 O O . THR A 1 251 ? 15.580 15.450 78.397 1.00 23.64 230 THR A O 1
ATOM 1745 N N . LEU A 1 252 ? 16.645 16.971 77.125 1.00 19.79 231 LEU A N 1
ATOM 1746 C CA . LEU A 1 252 ? 15.421 17.318 76.411 1.00 22.54 231 LEU A CA 1
ATOM 1747 C C . LEU A 1 252 ? 14.898 16.139 75.594 1.00 24.47 231 LEU A C 1
ATOM 1748 O O . LEU A 1 252 ? 13.682 15.924 75.513 1.00 23.81 231 LEU A O 1
ATOM 1753 N N . LEU A 1 253 ? 15.800 15.350 74.996 1.00 21.33 232 LEU A N 1
ATOM 1754 C CA . LEU A 1 253 ? 15.361 14.165 74.270 1.00 20.87 232 LEU A CA 1
ATOM 1755 C C . LEU A 1 253 ? 14.841 13.100 75.226 1.00 21.58 232 LEU A C 1
ATOM 1756 O O . LEU A 1 253 ? 13.867 12.407 74.915 1.00 22.93 232 LEU A O 1
ATOM 1761 N N . THR A 1 254 ? 15.471 12.961 76.402 1.00 20.87 233 THR A N 1
ATOM 1762 C CA . THR A 1 254 ? 14.979 11.981 77.366 1.00 19.29 233 THR A CA 1
ATOM 1763 C C . THR A 1 254 ? 13.620 12.399 77.927 1.00 21.65 233 THR A C 1
ATOM 1764 O O . THR A 1 254 ? 12.757 11.546 78.166 1.00 23.53 233 THR A O 1
ATOM 1768 N N . ASN A 1 255 ? 13.415 13.702 78.135 1.00 22.16 234 ASN A N 1
ATOM 1769 C CA . ASN A 1 255 ? 12.098 14.199 78.545 1.00 22.90 234 ASN A CA 1
ATOM 1770 C C . ASN A 1 255 ? 11.025 13.847 77.524 1.00 24.24 234 ASN A C 1
ATOM 1771 O O . ASN A 1 255 ? 9.862 13.627 77.889 1.00 25.18 234 ASN A O 1
ATOM 1776 N N . ALA A 1 256 ? 11.390 13.821 76.242 1.00 22.64 235 ALA A N 1
ATOM 1777 C CA . ALA A 1 256 ? 10.471 13.457 75.168 1.00 23.58 235 ALA A CA 1
ATOM 1778 C C . ALA A 1 256 ? 10.216 11.954 75.103 1.00 23.18 235 ALA A C 1
ATOM 1779 O O . ALA A 1 256 ? 9.297 11.525 74.396 1.00 23.83 235 ALA A O 1
ATOM 1781 N N . GLY A 1 257 ? 10.989 11.153 75.829 1.00 21.77 236 GLY A N 1
ATOM 1782 C CA . GLY A 1 257 ? 10.755 9.730 75.911 1.00 20.77 236 GLY A CA 1
ATOM 1783 C C . GLY A 1 257 ? 11.747 8.877 75.169 1.00 23.33 236 GLY A C 1
ATOM 1784 O O . GLY A 1 257 ? 11.546 7.656 75.080 1.00 21.69 236 GLY A O 1
ATOM 1785 N N . TYR A 1 258 ? 12.808 9.470 74.636 1.00 20.04 237 TYR A N 1
ATOM 1786 C CA . TYR A 1 258 ? 13.808 8.717 73.892 1.00 19.93 237 TYR A CA 1
ATOM 1787 C C . TYR A 1 258 ? 14.863 8.148 74.828 1.00 19.46 237 TYR A C 1
ATOM 1788 O O . TYR A 1 258 ? 15.182 8.726 75.871 1.00 20.39 237 TYR A O 1
ATOM 1797 N N . THR A 1 259 ? 15.410 6.997 74.434 1.00 19.96 238 THR A N 1
ATOM 1798 C CA . THR A 1 259 ? 16.609 6.461 75.068 1.00 18.96 238 THR A CA 1
ATOM 1799 C C . THR A 1 259 ? 17.816 6.994 74.316 1.00 19.80 238 THR A C 1
ATOM 1800 O O . THR A 1 259 ? 17.954 6.760 73.110 1.00 22.89 238 THR A O 1
ATOM 1804 N N . VAL A 1 260 ? 18.691 7.700 75.026 1.00 18.44 239 VAL A N 1
ATOM 1805 C CA . VAL A 1 260 ? 19.716 8.530 74.398 1.00 17.56 239 VAL A CA 1
ATOM 1806 C C . VAL A 1 260 ? 21.099 7.974 74.692 1.00 21.64 239 VAL A C 1
ATOM 1807 O O . VAL A 1 260 ? 21.442 7.708 75.851 1.00 22.79 239 VAL A O 1
ATOM 1811 N N . SER A 1 261 ? 21.908 7.846 73.643 1.00 18.36 240 SER A N 1
ATOM 1812 C CA . SER A 1 261 ? 23.306 7.441 73.734 1.00 18.98 240 SER A CA 1
ATOM 1813 C C . SER A 1 261 ? 24.156 8.509 73.059 1.00 21.48 240 SER A C 1
ATOM 1814 O O . SER A 1 261 ? 23.707 9.147 72.105 1.00 20.83 240 SER A O 1
ATOM 1817 N N . ILE A 1 262 ? 25.384 8.701 73.550 1.00 18.67 241 ILE A N 1
ATOM 1818 C CA . ILE A 1 262 ? 26.329 9.640 72.947 1.00 16.97 241 ILE A CA 1
ATOM 1819 C C . ILE A 1 262 ? 27.382 8.831 72.204 1.00 17.57 241 ILE A C 1
ATOM 1820 O O . ILE A 1 262 ? 27.984 7.921 72.780 1.00 20.02 241 ILE A O 1
ATOM 1825 N N . ASP A 1 263 ? 27.647 9.187 70.945 1.00 16.79 242 ASP A N 1
ATOM 1826 C CA . ASP A 1 263 ? 28.667 8.460 70.203 1.00 16.61 242 ASP A CA 1
ATOM 1827 C C . ASP A 1 263 ? 30.057 8.686 70.785 1.00 17.56 242 ASP A C 1
ATOM 1828 O O . ASP A 1 263 ? 30.432 9.808 71.139 1.00 17.88 242 ASP A O 1
ATOM 1833 N N . LYS A 1 264 ? 30.821 7.602 70.897 1.00 18.41 243 LYS A N 1
ATOM 1834 C CA . LYS A 1 264 ? 32.165 7.659 71.466 1.00 19.00 243 LYS A CA 1
ATOM 1835 C C . LYS A 1 264 ? 33.178 7.026 70.521 1.00 21.01 243 LYS A C 1
ATOM 1836 O O . LYS A 1 264 ? 32.860 6.104 69.764 1.00 22.66 243 LYS A O 1
ATOM 1842 N N . LEU A 1 265 ? 34.422 7.491 70.625 1.00 20.16 244 LEU A N 1
ATOM 1843 C CA . LEU A 1 265 ? 35.540 6.825 69.980 1.00 21.82 244 LEU A CA 1
ATOM 1844 C C . LEU A 1 265 ? 35.886 5.540 70.726 1.00 22.86 244 LEU A C 1
ATOM 1845 O O . LEU A 1 265 ? 35.442 5.304 71.852 1.00 22.64 244 LEU A O 1
ATOM 1850 N N . ASP A 1 266 ? 36.719 4.709 70.089 1.00 24.81 245 ASP A N 1
ATOM 1851 C CA . ASP A 1 266 ? 37.179 3.488 70.747 1.00 24.46 245 ASP A CA 1
ATOM 1852 C C . ASP A 1 266 ? 37.918 3.789 72.042 1.00 25.25 245 ASP A C 1
ATOM 1853 O O . ASP A 1 266 ? 37.853 3.000 72.991 1.00 28.28 245 ASP A O 1
ATOM 1858 N N . ASN A 1 267 ? 38.581 4.941 72.124 1.00 25.50 246 ASN A N 1
ATOM 1859 C CA . ASN A 1 267 ? 39.269 5.320 73.350 1.00 25.95 246 ASN A CA 1
ATOM 1860 C C . ASN A 1 267 ? 38.340 5.890 74.419 1.00 27.11 246 ASN A C 1
ATOM 1861 O O . ASN A 1 267 ? 38.820 6.274 75.493 1.00 29.25 246 ASN A O 1
ATOM 1866 N N . GLY A 1 268 ? 37.032 5.976 74.154 1.00 23.14 247 GLY A N 1
ATOM 1867 C CA . GLY A 1 268 ? 36.075 6.430 75.135 1.00 23.48 247 GLY A CA 1
ATOM 1868 C C . GLY A 1 268 ? 35.711 7.900 75.079 1.00 23.30 247 GLY A C 1
ATOM 1869 O O . GLY A 1 268 ? 34.727 8.300 75.727 1.00 25.39 247 GLY A O 1
ATOM 1870 N N . ASN A 1 269 ? 36.467 8.722 74.353 1.00 23.28 248 ASN A N 1
ATOM 1871 C CA . ASN A 1 269 ? 36.132 10.135 74.241 1.00 22.81 248 ASN A CA 1
ATOM 1872 C C . ASN A 1 269 ? 34.855 10.292 73.426 1.00 19.55 248 ASN A C 1
ATOM 1873 O O . ASN A 1 269 ? 34.576 9.486 72.538 1.00 19.73 248 ASN A O 1
ATOM 1878 N N . PHE A 1 270 ? 34.090 11.347 73.712 1.00 21.11 249 PHE A N 1
ATOM 1879 C CA . PHE A 1 270 ? 33.020 11.707 72.790 1.00 18.30 249 PHE A CA 1
ATOM 1880 C C . PHE A 1 270 ? 33.635 11.986 71.422 1.00 18.23 249 PHE A C 1
ATOM 1881 O O . PHE A 1 270 ? 34.690 12.621 71.320 1.00 21.31 249 PHE A O 1
ATOM 1889 N N . SER A 1 271 ? 32.953 11.531 70.371 1.00 16.08 250 SER A N 1
ATOM 1890 C CA . SER A 1 271 ? 33.423 11.721 69.009 1.00 15.32 250 SER A CA 1
ATOM 1891 C C . SER A 1 271 ? 33.055 13.103 68.470 1.00 17.27 250 SER A C 1
ATOM 1892 O O . SER A 1 271 ? 32.131 13.776 68.945 1.00 16.94 250 SER A O 1
ATOM 1895 N N . ALA A 1 272 ? 33.786 13.506 67.426 1.00 17.27 251 ALA A N 1
ATOM 1896 C CA . ALA A 1 272 ? 33.480 14.716 66.671 1.00 16.75 251 ALA A CA 1
ATOM 1897 C C . ALA A 1 272 ? 33.916 14.476 65.236 1.00 16.14 251 ALA A C 1
ATOM 1898 O O . ALA A 1 272 ? 34.529 13.452 64.925 1.00 17.62 251 ALA A O 1
ATOM 1900 N N . LEU A 1 273 ? 33.573 15.431 64.359 1.00 17.46 252 LEU A N 1
ATOM 1901 C CA . LEU A 1 273 ? 33.795 15.225 62.928 1.00 19.53 252 LEU A CA 1
ATOM 1902 C C . LEU A 1 273 ? 35.278 15.034 62.612 1.00 17.60 252 LEU A C 1
ATOM 1903 O O . LEU A 1 273 ? 35.637 14.186 61.778 1.00 17.03 252 LEU A O 1
ATOM 1908 N N . GLY A 1 274 ? 36.160 15.788 63.277 1.00 18.89 253 GLY A N 1
ATOM 1909 C CA . GLY A 1 274 ? 37.574 15.696 62.918 1.00 17.89 253 GLY A CA 1
ATOM 1910 C C . GLY A 1 274 ? 38.222 14.377 63.278 1.00 16.96 253 GLY A C 1
ATOM 1911 O O . GLY A 1 274 ? 39.339 14.106 62.830 1.00 18.33 253 GLY A O 1
ATOM 1912 N N . ASP A 1 275 ? 37.560 13.561 64.097 1.00 17.80 254 ASP A N 1
ATOM 1913 C CA . ASP A 1 275 ? 38.065 12.234 64.425 1.00 16.32 254 ASP A CA 1
ATOM 1914 C C . ASP A 1 275 ? 37.934 11.238 63.276 1.00 17.24 254 ASP A C 1
ATOM 1915 O O . ASP A 1 275 ? 38.513 10.148 63.357 1.00 19.94 254 ASP A O 1
ATOM 1920 N N . ILE A 1 276 ? 37.178 11.566 62.228 1.00 18.74 255 ILE A N 1
ATOM 1921 C CA . ILE A 1 276 ? 36.905 10.635 61.138 1.00 17.33 255 ILE A CA 1
ATOM 1922 C C . ILE A 1 276 ? 37.864 10.952 59.999 1.00 19.51 255 ILE A C 1
ATOM 1923 O O . ILE A 1 276 ? 37.883 12.086 59.505 1.00 19.79 255 ILE A O 1
ATOM 1928 N N . GLU A 1 277 ? 38.630 9.944 59.552 1.00 19.45 256 GLU A N 1
ATOM 1929 C CA . GLU A 1 277 ? 39.700 10.207 58.590 1.00 22.62 256 GLU A CA 1
ATOM 1930 C C . GLU A 1 277 ? 39.142 10.769 57.291 1.00 20.14 256 GLU A C 1
ATOM 1931 O O . GLU A 1 277 ? 39.708 11.714 56.724 1.00 20.72 256 GLU A O 1
ATOM 1937 N N . GLU A 1 278 ? 38.007 10.235 56.828 1.00 20.09 257 GLU A N 1
ATOM 1938 C CA . GLU A 1 278 ? 37.438 10.726 55.575 1.00 18.64 257 GLU A CA 1
ATOM 1939 C C . GLU A 1 278 ? 36.931 12.164 55.691 1.00 18.80 257 GLU A C 1
ATOM 1940 O O . GLU A 1 278 ? 36.926 12.903 54.696 1.00 21.45 257 GLU A O 1
ATOM 1946 N N . ILE A 1 279 ? 36.517 12.598 56.884 1.00 19.15 258 ILE A N 1
ATOM 1947 C CA . ILE A 1 279 ? 36.205 14.012 57.075 1.00 18.14 258 ILE A CA 1
ATOM 1948 C C . ILE A 1 279 ? 37.472 14.855 56.987 1.00 18.87 258 ILE A C 1
ATOM 1949 O O . ILE A 1 279 ? 37.475 15.941 56.394 1.00 19.93 258 ILE A O 1
ATOM 1954 N N . ARG A 1 280 ? 38.551 14.411 57.653 1.00 21.15 259 ARG A N 1
ATOM 1955 C CA . ARG A 1 280 ? 39.798 15.166 57.610 1.00 18.40 259 ARG A CA 1
ATOM 1956 C C . ARG A 1 280 ? 40.256 15.348 56.173 1.00 20.06 259 ARG A C 1
ATOM 1957 O O . ARG A 1 280 ? 40.781 16.414 55.825 1.00 19.97 259 ARG A O 1
ATOM 1965 N N . ASN A 1 281 ? 40.000 14.343 55.327 1.00 19.50 260 ASN A N 1
ATOM 1966 C CA . ASN A 1 281 ? 40.386 14.423 53.920 1.00 18.11 260 ASN A CA 1
ATOM 1967 C C . ASN A 1 281 ? 39.631 15.506 53.174 1.00 22.82 260 ASN A C 1
ATOM 1968 O O . ASN A 1 281 ? 40.113 15.972 52.138 1.00 22.75 260 ASN A O 1
ATOM 1973 N N . ILE A 1 282 ? 38.454 15.911 53.651 1.00 20.22 261 ILE A N 1
ATOM 1974 C CA . ILE A 1 282 ? 37.728 16.964 52.954 1.00 19.13 261 ILE A CA 1
ATOM 1975 C C . ILE A 1 282 ? 38.423 18.305 53.153 1.00 22.10 261 ILE A C 1
ATOM 1976 O O . ILE A 1 282 ? 38.655 19.045 52.192 1.00 22.21 261 ILE A O 1
ATOM 1981 N N . TRP A 1 283 ? 38.808 18.628 54.396 1.00 19.96 262 TRP A N 1
ATOM 1982 C CA . TRP A 1 283 ? 39.637 19.814 54.594 1.00 22.05 262 TRP A CA 1
ATOM 1983 C C . TRP A 1 283 ? 40.897 19.714 53.753 1.00 22.16 262 TRP A C 1
ATOM 1984 O O . TRP A 1 283 ? 41.345 20.709 53.164 1.00 22.38 262 TRP A O 1
ATOM 1995 N N . LEU A 1 284 ? 41.466 18.508 53.668 1.00 21.91 263 LEU A N 1
ATOM 1996 C CA . LEU A 1 284 ? 42.703 18.310 52.923 1.00 21.59 2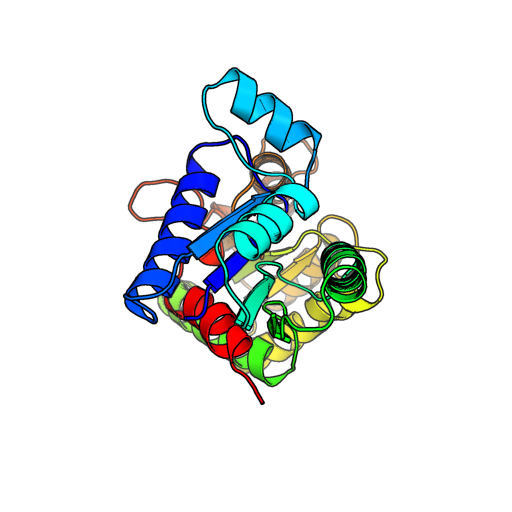63 LEU A CA 1
ATOM 1997 C C . LEU A 1 284 ? 42.507 18.667 51.453 1.00 23.18 263 LEU A C 1
ATOM 1998 O O . LEU A 1 284 ? 43.288 19.440 50.885 1.00 23.91 263 LEU A O 1
ATOM 2003 N N . LYS A 1 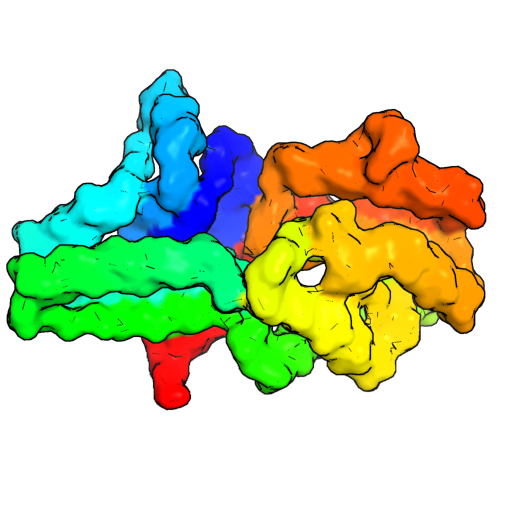285 ? 41.438 18.149 50.842 1.00 21.98 264 LYS A N 1
ATOM 2004 C CA . LYS A 1 285 ? 41.130 18.458 49.443 1.00 21.92 264 LYS A CA 1
ATOM 2005 C C . LYS A 1 285 ? 40.844 19.938 49.247 1.00 27.40 264 LYS A C 1
ATOM 2006 O O . LYS A 1 285 ? 41.204 20.515 48.213 1.00 26.07 264 LYS A O 1
ATOM 2012 N N . HIS A 1 286 ? 40.160 20.565 50.214 1.00 22.91 265 HIS A N 1
ATOM 2013 C CA . HIS A 1 286 ? 39.827 21.981 50.076 1.00 21.49 265 HIS A CA 1
ATOM 2014 C C . HIS A 1 286 ? 41.072 22.847 49.973 1.00 23.70 265 HIS A C 1
ATOM 2015 O O . HIS A 1 286 ? 41.045 23.898 49.314 1.00 28.66 265 HIS A O 1
ATOM 2022 N N . MET A 1 287 ? 42.173 22.424 50.597 1.00 25.51 266 MET A N 1
ATOM 2023 C CA . MET A 1 287 ? 43.383 23.230 50.565 1.00 27.29 266 MET A CA 1
ATOM 2024 C C . MET A 1 287 ? 43.906 23.423 49.150 1.00 28.07 266 MET A C 1
ATOM 2025 O O . MET A 1 287 ? 44.609 24.406 48.905 1.00 30.67 266 MET A O 1
ATOM 2030 N N . LYS A 1 288 ? 43.561 22.527 48.215 1.00 27.35 267 LYS A N 1
ATOM 2031 C CA . LYS A 1 288 ? 44.051 22.628 46.839 1.00 24.93 267 LYS A CA 1
ATOM 2032 C C . LYS A 1 288 ? 42.933 22.648 45.802 1.00 31.08 267 LYS A C 1
ATOM 2033 O O . LYS A 1 288 ? 43.204 22.447 44.613 1.00 33.65 267 LYS A O 1
ATOM 2039 N N . ALA A 1 289 ? 41.689 22.878 46.211 1.00 27.24 268 ALA A N 1
ATOM 2040 C CA . ALA A 1 289 ? 40.565 22.778 45.294 1.00 31.41 268 ALA A CA 1
ATOM 2041 C C . ALA A 1 289 ? 40.598 23.906 44.266 1.00 37.30 268 ALA A C 1
ATOM 2042 O O . ALA A 1 289 ? 41.116 24.998 44.519 1.00 37.67 268 ALA A O 1
ATOM 2044 N N . THR A 1 290 ? 40.047 23.620 43.086 1.00 38.00 269 THR A N 1
ATOM 2045 C CA . THR A 1 290 ? 40.089 24.550 41.955 1.00 38.00 269 THR A CA 1
ATOM 2046 C C . THR A 1 290 ? 38.878 25.485 41.949 1.00 39.58 269 THR A C 1
ATOM 2047 O O . THR A 1 290 ? 37.791 25.111 42.399 1.00 40.70 269 THR A O 1
#

Sequence (261 aa):
GEATLLVTFGSSYKAPRETYAKIEKTFAAAYPDQRISWTYTSSIIRKKLAQQGIYIDAPDEALEKLARLGYKKINVQSLHVIPGREYDEMIDFVNKFKAAHSDITVKVGRPLFDTDEDMREVAEILHKRFQQTIEKGEAIVFMGHGTEHAANDRYARINKIMKNYSKFMIVGTVESDPSINDVIAELKETGATAVTMMPLMSVAGDHATNDMAGDEDDSWKTLLTNAGYTVSIDKLDNGNFSALGDIEEIRNIWLKHMKAT

Secondary structure (DSSP, 8-state):
-EEEEEEE---SSHHHHHHHHHHHHHHHHHSTTSEEEEEE--HHHHHHHHTTT---B-HHHHHHHHHTTT-SEEEEEE--SSSSHHHHHHHHHHHHHHHH-TT-EEEEE--TTSSHHHHHHHHHHHHHHHHHHHHTT-EEEEEE---SSGGGHHHHHHHHHHTTT-TTEEEEESSSSS-HHHHHHHHHHHT--EEEEEESSSS--HHHHHHHHSSSTTSHHHHHHHTT-EEEE-B-TTSSBP-GGGSHHHHHHHHHHTT--

Foldseek 3Di:
DEAEEEEEQDALDDQQVVLVVLLVVLLCVVPVVYHYAYANQHPVRQVVVVVVVHHHDHPLRGVVVVVVVPAQEYFYFYAWAWCFDSVVVSVVSVVVSCVVPVRRHYFYFHYQLYDPVSLLLLLVLVCVVCVVVVVVLEAEEEEEAADPTPRSVSQVVSQVSNVVRPLRYHYAYPPHPPHLVVRLVSSVVSPHQEYEYAYATQGCHPVNCCLDPNPPCNRSCNVSVVVRHHYHFDADPVGHGDYQSVRSSSSVSSVCRSPDD

Organism: Porphyromonas gingivalis (strain ATCC BAA-308 / W83) (NCBI:txid242619)

Radius of gyration: 18.94 Å; Cα contacts (8 Å, |Δi|>4): 489; chains: 1; bounding box: 53×45×41 Å